Protein AF-A0A836UAQ8-F1 (afdb_monomer_lite)

pLDDT: mean 73.46, std 15.72, range [29.98, 95.19]

Radius of gyration: 29.59 Å; chains: 1; bounding box: 37×41×111 Å

Foldseek 3Di:
DPVPVVVVVVVVVVVVVVVVVVVVVVVVVVVVVVVVVVVVVPPPDLDKDKDKDKAAAFKDKDAFQFFFQVDWPLVQDDPPWFKKKFFAPVPDAQDADPDPRDDDLDPRIQMDGPPDDPSNRRGGDGHQGIMIIHRNDNGIDIRMGIHGGDDDDVVSVDDDPHHDDDHDDDADPPPGDDPCRVCVVPVVVVVCPDDDDDDDHDDPPDDD

Secondary structure (DSSP, 8-state):
--HHHHHHHHHHHHHHHHHHHHHHHHHHHHHHHHHHHHHHGGG-----EEEEEEEPSEEEEEEE-EE-TTS-HHHH--TTEEEEEEE-TTT--S---S-TTS---STTEEEEESS--TTB---S--TTEEEEEEE-SSS-EEEEEEEEE----GGGG---SSS---------SSSPPPHHHHHTT-HHHHTSSS-------S---S--

Sequence (208 aa):
MNASHSKESLKQCSILGELRQKGMQRLASLSGLLTVFLGLAHVAHAQWQTQSITLKPGWNAVYLHVDASHYGVADVTPAPIDEIWLWNRIRSGDRFMSDPASPSPSQDWASWNRIPLASDTLGTLIGNAAYLVRNSSGLDYEWKVKGKPLPPTVASYGWTSRGVNLIGFSTPENNPPTFSEFLSPVQRLASGVFPLRRWRPGPQTEPF

Structure (mmCIF, N/CA/C/O backbone):
data_AF-A0A836UAQ8-F1
#
_entry.id   AF-A0A836UAQ8-F1
#
loop_
_atom_site.group_PDB
_atom_site.id
_atom_site.type_symbol
_atom_site.label_atom_id
_atom_site.label_alt_id
_atom_site.label_comp_id
_atom_site.label_asym_id
_atom_site.label_entity_id
_atom_site.label_seq_id
_atom_site.pdbx_PDB_ins_code
_atom_site.Cartn_x
_atom_site.Cartn_y
_atom_site.Cartn_z
_atom_site.occupancy
_atom_site.B_iso_or_equiv
_atom_site.auth_seq_id
_atom_site.auth_comp_id
_atom_site.auth_asym_id
_atom_site.auth_atom_id
_atom_site.pdbx_PDB_model_num
ATOM 1 N N . MET A 1 1 ? -14.961 -2.086 -93.312 1.00 47.94 1 MET A N 1
ATOM 2 C CA . MET A 1 1 ? -14.039 -1.304 -92.452 1.00 47.94 1 MET A CA 1
ATOM 3 C C . MET A 1 1 ? -14.879 -0.215 -91.782 1.00 47.94 1 MET A C 1
ATOM 5 O O . MET A 1 1 ? -15.563 0.479 -92.502 1.00 47.94 1 MET A O 1
ATOM 9 N N . ASN A 1 2 ? -15.000 -0.009 -90.473 1.00 53.28 2 ASN A N 1
ATOM 10 C CA . ASN A 1 2 ? -14.416 -0.656 -89.306 1.00 53.28 2 ASN A CA 1
ATOM 11 C C . ASN A 1 2 ? -15.322 -0.340 -88.079 1.00 53.28 2 ASN A C 1
ATOM 13 O O . ASN A 1 2 ? -14.911 0.324 -87.136 1.00 53.28 2 ASN A O 1
ATOM 17 N N . ALA A 1 3 ? -16.601 -0.747 -88.106 1.00 53.03 3 ALA A N 1
ATOM 18 C CA . ALA A 1 3 ? -17.579 -0.437 -87.042 1.00 53.03 3 ALA A CA 1
ATOM 19 C C . ALA A 1 3 ? -17.300 -1.159 -85.703 1.00 53.03 3 ALA A C 1
ATOM 21 O O . ALA A 1 3 ? -17.887 -0.823 -84.674 1.00 53.03 3 ALA A O 1
ATOM 22 N N . SER A 1 4 ? -16.387 -2.136 -85.712 1.00 55.59 4 SER A N 1
ATOM 23 C CA . SER A 1 4 ? -15.956 -2.881 -84.525 1.00 55.59 4 SER A CA 1
ATOM 24 C C . SER A 1 4 ? -15.097 -2.032 -83.580 1.00 55.59 4 SER A C 1
ATOM 26 O O . SER A 1 4 ? -15.259 -2.111 -82.367 1.00 55.59 4 SER A O 1
ATOM 28 N N . HIS A 1 5 ? -14.249 -1.148 -84.118 1.00 56.22 5 HIS A N 1
ATOM 29 C CA . HIS A 1 5 ? -13.289 -0.372 -83.319 1.00 56.22 5 HIS A CA 1
ATOM 30 C C . HIS A 1 5 ? -13.940 0.701 -82.427 1.00 56.22 5 HIS A C 1
ATOM 32 O O . HIS A 1 5 ? -13.443 0.997 -81.344 1.00 56.22 5 HIS A O 1
ATOM 38 N N . SER A 1 6 ? -15.075 1.272 -82.845 1.00 56.88 6 SER A N 1
ATOM 39 C CA . SER A 1 6 ? -15.757 2.335 -82.087 1.00 56.88 6 SER A CA 1
ATOM 40 C C . SER A 1 6 ? -16.478 1.805 -80.838 1.00 56.88 6 SER A C 1
ATOM 42 O O . SER A 1 6 ? -16.508 2.471 -79.802 1.00 56.88 6 SER A O 1
ATOM 44 N N . LYS A 1 7 ? -17.013 0.578 -80.896 1.00 54.03 7 LYS A N 1
ATOM 45 C CA . LYS A 1 7 ? -17.755 -0.017 -79.774 1.00 54.03 7 LYS A CA 1
ATOM 46 C C . LYS A 1 7 ? -16.842 -0.451 -78.625 1.00 54.03 7 LYS A C 1
ATOM 48 O O . LYS A 1 7 ? -17.270 -0.392 -77.475 1.00 54.03 7 LYS A O 1
ATOM 53 N N . GLU A 1 8 ? -15.602 -0.850 -78.905 1.00 58.59 8 GLU A N 1
ATOM 54 C CA . GLU A 1 8 ? -14.630 -1.198 -77.857 1.00 58.59 8 GLU A CA 1
ATOM 55 C C . GLU A 1 8 ? -14.110 0.032 -77.106 1.00 58.59 8 GLU A C 1
ATOM 57 O O . GLU A 1 8 ? -14.034 0.009 -75.878 1.00 58.59 8 GLU A O 1
ATOM 62 N N . SER A 1 9 ? -13.872 1.139 -77.817 1.00 58.72 9 SER A N 1
ATOM 63 C CA . SER A 1 9 ? -13.447 2.410 -77.215 1.00 58.72 9 SER A CA 1
ATOM 64 C C . SER A 1 9 ? -14.478 2.962 -76.217 1.00 58.72 9 SER A C 1
ATOM 66 O O . SER A 1 9 ? -14.121 3.377 -75.113 1.00 58.72 9 SER A O 1
ATOM 68 N N . LEU A 1 10 ? -15.772 2.890 -76.548 1.00 54.25 10 LEU A N 1
ATOM 69 C CA . LEU A 1 10 ? -16.846 3.340 -75.653 1.00 54.25 10 LEU A CA 1
ATOM 70 C C . LEU A 1 10 ? -16.992 2.444 -74.412 1.00 54.25 10 LEU A C 1
ATOM 72 O O . LEU A 1 10 ? -17.240 2.947 -73.314 1.00 54.25 10 LEU A O 1
ATOM 76 N N . LYS A 1 11 ? -16.775 1.129 -74.552 1.00 58.06 11 LYS A N 1
ATOM 77 C CA . LYS A 1 11 ? -16.761 0.195 -73.413 1.00 58.06 11 LYS A CA 1
ATOM 78 C C . LYS A 1 11 ? -15.569 0.450 -72.488 1.00 58.06 11 LYS A C 1
ATOM 80 O O . LYS A 1 11 ? -15.752 0.490 -71.273 1.00 58.06 11 LYS A O 1
ATOM 85 N N . GLN A 1 12 ? -14.378 0.695 -73.039 1.00 58.34 12 GLN A N 1
ATOM 86 C CA . GLN A 1 12 ? -13.189 1.042 -72.250 1.00 58.34 12 GLN A CA 1
ATOM 87 C C . GLN A 1 12 ? -13.370 2.357 -71.477 1.00 58.34 12 GLN A C 1
ATOM 89 O O . GLN A 1 12 ? -12.999 2.431 -70.306 1.00 58.34 12 GLN A O 1
ATOM 94 N N . CYS A 1 13 ? -14.002 3.367 -72.083 1.00 55.09 13 CYS A N 1
ATOM 95 C CA . CYS A 1 13 ? -14.239 4.653 -71.425 1.00 55.09 13 CYS A CA 1
ATOM 96 C C . CYS A 1 13 ? -15.260 4.560 -70.270 1.00 55.09 13 CYS A C 1
ATOM 98 O O . CYS A 1 13 ? -15.105 5.236 -69.253 1.00 55.09 13 CYS A O 1
ATOM 100 N N . SER A 1 14 ? -16.266 3.685 -70.382 1.00 59.47 14 SER A N 1
ATOM 101 C CA . SER A 1 14 ? -17.244 3.419 -69.313 1.00 59.47 14 SER A CA 1
ATOM 102 C C . SER A 1 14 ? -16.636 2.645 -68.132 1.00 59.47 14 SER A C 1
ATOM 104 O O . SER A 1 14 ? -16.858 3.011 -66.977 1.00 59.47 14 SER A O 1
ATOM 106 N N . ILE A 1 15 ? -15.797 1.639 -68.405 1.00 58.62 15 ILE A N 1
ATOM 107 C CA . ILE A 1 15 ? -15.136 0.824 -67.370 1.00 58.62 15 ILE A CA 1
ATOM 108 C C . ILE A 1 15 ? -14.136 1.660 -66.549 1.00 58.62 15 ILE A C 1
ATOM 110 O O . ILE A 1 15 ? -14.061 1.511 -65.327 1.00 58.62 15 ILE A O 1
ATOM 114 N N . LEU A 1 16 ? -13.416 2.590 -67.187 1.00 57.44 16 LEU A N 1
ATOM 115 C CA . LEU A 1 16 ? -12.519 3.531 -66.500 1.00 57.44 16 LEU A CA 1
ATOM 116 C C . LEU A 1 16 ? -13.274 4.483 -65.550 1.00 57.44 16 LEU A C 1
ATOM 118 O O . LEU A 1 16 ? -12.769 4.799 -64.470 1.00 57.44 16 LEU A O 1
ATOM 122 N N . GLY A 1 17 ? -14.494 4.897 -65.909 1.00 55.78 17 GLY A N 1
ATOM 123 C CA . GLY A 1 17 ? -15.359 5.714 -65.050 1.00 55.78 17 GLY A CA 1
ATOM 124 C C . GLY A 1 17 ? -15.834 4.971 -63.797 1.00 55.78 17 GLY A C 1
ATOM 125 O O . GLY A 1 17 ? -15.736 5.500 -62.688 1.00 55.78 17 GLY A O 1
ATOM 126 N N . GLU A 1 18 ? -16.267 3.715 -63.948 1.00 58.41 18 GLU A N 1
ATOM 127 C CA . GLU A 1 18 ? -16.725 2.897 -62.817 1.00 58.41 18 GLU A CA 1
ATOM 128 C C . GLU A 1 18 ? -15.604 2.531 -61.836 1.00 58.41 18 GLU A C 1
ATOM 130 O O . GLU A 1 18 ? -15.822 2.518 -60.620 1.00 58.41 18 GLU A O 1
ATOM 135 N N . LEU A 1 19 ? -14.397 2.245 -62.337 1.00 54.47 19 LEU A N 1
ATOM 136 C CA . LEU A 1 19 ? -13.237 1.938 -61.493 1.00 54.47 19 LEU A CA 1
ATOM 137 C C . LEU A 1 19 ? -12.814 3.153 -60.657 1.00 54.47 19 LEU A C 1
ATOM 139 O O . LEU A 1 19 ? -12.514 3.012 -59.469 1.00 54.47 19 LEU A O 1
ATOM 143 N N . ARG A 1 20 ? -12.872 4.359 -61.240 1.00 56.84 20 ARG A N 1
ATOM 144 C CA . ARG A 1 20 ? -12.589 5.616 -60.533 1.00 56.84 20 ARG A CA 1
ATOM 145 C C . ARG A 1 20 ? -13.621 5.898 -59.435 1.00 56.84 20 ARG A C 1
ATOM 147 O O . ARG A 1 20 ? -13.241 6.279 -58.329 1.00 56.84 20 ARG A O 1
ATOM 154 N N . GLN A 1 21 ? -14.905 5.655 -59.703 1.00 54.75 21 GLN A N 1
ATOM 155 C CA . GLN A 1 21 ? -15.992 5.870 -58.741 1.00 54.75 21 GLN A CA 1
ATOM 156 C C . GLN A 1 21 ? -15.951 4.869 -57.571 1.00 54.75 21 GLN A C 1
ATOM 158 O O . GLN A 1 21 ? -16.063 5.275 -56.412 1.00 54.75 21 GLN A O 1
ATOM 163 N N . LYS A 1 22 ? -15.705 3.578 -57.846 1.00 54.22 22 LYS A N 1
ATOM 164 C CA . LYS A 1 22 ? -15.555 2.537 -56.809 1.00 54.22 22 LYS A CA 1
ATOM 165 C C . LYS A 1 22 ? -14.294 2.746 -55.958 1.00 54.22 22 LYS A C 1
ATOM 167 O O . LYS A 1 22 ? -14.336 2.515 -54.751 1.00 54.22 22 LYS A O 1
ATOM 172 N N . GLY A 1 23 ? -13.196 3.230 -56.550 1.00 59.44 23 GLY A N 1
ATOM 173 C CA . GLY A 1 23 ? -11.968 3.584 -55.827 1.00 59.44 23 GLY A CA 1
ATOM 174 C C . GLY A 1 23 ? -12.161 4.754 -54.855 1.00 59.44 23 GLY A C 1
ATOM 175 O O . GLY A 1 23 ? -11.786 4.654 -53.688 1.00 59.44 23 GLY A O 1
ATOM 176 N N . MET A 1 24 ? -12.827 5.826 -55.297 1.00 56.81 24 MET A N 1
ATOM 177 C CA . MET A 1 24 ? -13.129 6.993 -54.455 1.00 56.81 24 MET A CA 1
ATOM 178 C C . MET A 1 24 ? -14.099 6.668 -53.309 1.00 56.81 24 MET A C 1
ATOM 180 O O . MET A 1 24 ? -13.898 7.148 -52.197 1.00 56.81 24 MET A O 1
ATOM 184 N N . GLN A 1 25 ? -15.104 5.811 -53.535 1.00 55.34 25 GLN A N 1
ATOM 185 C CA . GLN A 1 25 ? -16.023 5.370 -52.475 1.00 55.34 25 GLN A CA 1
ATOM 186 C C . GLN A 1 25 ? -15.332 4.504 -51.411 1.00 55.34 25 GLN A C 1
ATOM 188 O O . GLN A 1 25 ? -15.603 4.662 -50.220 1.00 55.34 25 GLN A O 1
ATOM 193 N N . ARG A 1 26 ? -14.402 3.625 -51.815 1.00 55.81 26 ARG A N 1
ATOM 194 C CA . ARG A 1 26 ? -13.616 2.809 -50.874 1.00 55.81 26 ARG A CA 1
ATOM 195 C C . ARG A 1 26 ? -12.634 3.650 -50.060 1.00 55.81 26 ARG A C 1
ATOM 197 O O . ARG A 1 26 ? -12.539 3.446 -48.854 1.00 55.81 26 ARG A O 1
ATOM 204 N N . LEU A 1 27 ? -11.968 4.623 -50.685 1.00 55.81 27 LEU A N 1
ATOM 205 C CA . LEU A 1 27 ? -11.058 5.546 -49.996 1.00 55.81 27 LEU A CA 1
ATOM 206 C C . LEU A 1 27 ? -11.801 6.473 -49.019 1.00 55.81 27 LEU A C 1
ATOM 208 O O . LEU A 1 27 ? -11.336 6.670 -47.900 1.00 55.81 27 LEU A O 1
ATOM 212 N N . ALA A 1 28 ? -12.986 6.971 -49.391 1.00 57.41 28 ALA A N 1
ATOM 213 C CA . ALA A 1 28 ? -13.819 7.786 -48.505 1.00 57.41 28 ALA A CA 1
ATOM 214 C C . ALA A 1 28 ? -14.363 6.988 -47.302 1.00 57.41 28 ALA A C 1
ATOM 216 O O . ALA A 1 28 ? -14.339 7.489 -46.179 1.00 57.41 28 ALA A O 1
ATOM 217 N N . SER A 1 29 ? -14.788 5.730 -47.504 1.00 59.56 29 SER A N 1
ATOM 218 C CA . SER A 1 29 ? -15.215 4.843 -46.405 1.00 59.56 29 SER A CA 1
ATOM 219 C C . SER A 1 29 ? -14.071 4.476 -45.458 1.00 59.56 29 SER A C 1
ATOM 221 O O . SER A 1 29 ? -14.260 4.493 -44.245 1.00 59.56 29 SER A O 1
ATOM 223 N N . LEU A 1 30 ? -12.877 4.184 -45.986 1.00 57.62 30 LEU A N 1
ATOM 224 C CA . LEU A 1 30 ? -11.694 3.885 -45.169 1.00 57.62 30 LEU A CA 1
ATOM 225 C C . LEU A 1 30 ? -11.242 5.100 -44.351 1.00 57.62 30 LEU A C 1
ATOM 227 O O . LEU A 1 30 ? -10.895 4.951 -43.182 1.00 57.62 30 LEU A O 1
ATOM 231 N N . SER A 1 31 ? -11.301 6.303 -44.931 1.00 60.50 31 SER A N 1
ATOM 232 C CA . SER A 1 31 ? -10.956 7.529 -44.210 1.00 60.50 31 SER A CA 1
ATOM 233 C C . SER A 1 31 ? -11.977 7.862 -43.120 1.00 60.50 31 SER A C 1
ATOM 235 O O . SER A 1 31 ? -11.576 8.244 -42.026 1.00 60.50 31 SER A O 1
ATOM 237 N N . GLY A 1 32 ? -13.277 7.670 -43.377 1.00 63.72 32 GLY A N 1
ATOM 238 C CA . GLY A 1 32 ? -14.323 7.866 -42.367 1.00 63.72 32 GLY A CA 1
ATOM 239 C C . GLY A 1 32 ? -14.205 6.890 -41.194 1.00 63.72 32 GLY A C 1
ATOM 240 O O . GLY A 1 32 ? -14.326 7.298 -40.040 1.00 63.72 32 GLY A O 1
ATOM 241 N N . LEU A 1 33 ? -13.890 5.619 -41.470 1.00 64.19 33 LEU A N 1
ATOM 242 C CA . LEU A 1 33 ? -13.679 4.611 -40.427 1.00 64.19 33 LEU A CA 1
ATOM 243 C C . LEU A 1 33 ? -12.454 4.939 -39.555 1.00 64.19 33 LEU A C 1
ATOM 245 O O . LEU A 1 33 ? -12.509 4.791 -38.335 1.00 64.19 33 LEU A O 1
ATOM 249 N N . LEU A 1 34 ? -11.371 5.429 -40.170 1.00 65.81 34 LEU A N 1
ATOM 250 C CA . LEU A 1 34 ? -10.149 5.833 -39.475 1.00 65.81 34 LEU A CA 1
ATOM 251 C C . LEU A 1 34 ? -10.386 7.055 -38.571 1.00 65.81 34 LEU A C 1
ATOM 253 O O . LEU A 1 34 ? -9.945 7.058 -37.425 1.00 65.81 34 LEU A O 1
ATOM 257 N N . THR A 1 35 ? -11.134 8.064 -39.029 1.00 63.78 35 THR A N 1
ATOM 258 C CA . THR A 1 35 ? -11.457 9.248 -38.212 1.00 63.78 35 THR A CA 1
ATOM 259 C C . THR A 1 35 ? -12.346 8.902 -37.012 1.00 63.78 35 THR A C 1
ATOM 261 O O . THR A 1 35 ? -12.122 9.423 -35.921 1.00 63.78 35 THR A O 1
ATOM 264 N N . VAL A 1 36 ? -13.299 7.975 -37.170 1.00 67.88 36 VAL A N 1
ATOM 265 C CA . VAL A 1 36 ? -14.112 7.464 -36.051 1.00 67.88 36 VAL A CA 1
ATOM 266 C C . VAL A 1 36 ? -13.240 6.705 -35.043 1.00 67.88 36 VAL A C 1
ATOM 268 O O . VAL A 1 36 ? -13.357 6.938 -33.840 1.00 67.88 36 VAL A O 1
ATOM 271 N N . PHE A 1 37 ? -12.305 5.869 -35.510 1.00 62.25 37 PHE A N 1
ATOM 272 C CA . PHE A 1 37 ? -11.376 5.144 -34.633 1.00 62.25 37 PHE A CA 1
ATOM 273 C C . PHE A 1 37 ? -10.427 6.075 -33.857 1.00 62.25 37 PHE A C 1
ATOM 275 O O . PHE A 1 37 ? -10.196 5.855 -32.668 1.00 62.25 37 PHE A O 1
ATOM 282 N N . LEU A 1 38 ? -9.914 7.146 -34.480 1.00 62.75 38 LEU A N 1
ATOM 283 C CA . LEU A 1 38 ? -9.073 8.134 -33.786 1.00 62.75 38 LEU A CA 1
ATOM 284 C C . LEU A 1 38 ? -9.861 9.026 -32.806 1.00 62.75 38 LEU A C 1
ATOM 286 O O . LEU A 1 38 ? -9.296 9.468 -31.803 1.00 62.75 38 LEU A O 1
ATOM 290 N N . GLY A 1 39 ? -11.151 9.269 -33.063 1.00 60.22 39 GLY A N 1
ATOM 291 C CA . GLY A 1 39 ? -12.035 10.010 -32.154 1.00 60.22 39 GLY A CA 1
ATOM 292 C C . GLY A 1 39 ? -12.376 9.235 -30.877 1.00 60.22 39 GLY A C 1
ATOM 293 O O . GLY A 1 39 ? -12.397 9.812 -29.792 1.00 60.22 39 GLY A O 1
ATOM 294 N N . LEU A 1 40 ? -12.559 7.914 -30.978 1.00 58.81 40 LEU A N 1
ATOM 295 C CA . LEU A 1 40 ? -12.790 7.027 -29.827 1.00 58.81 40 LEU A CA 1
ATOM 296 C C . LEU A 1 40 ? -11.539 6.833 -28.952 1.00 58.81 40 LEU A C 1
ATOM 298 O O . LEU A 1 40 ? -11.661 6.574 -27.757 1.00 58.81 40 LEU A O 1
ATOM 302 N N . ALA A 1 41 ? -10.338 7.003 -29.512 1.00 57.38 41 ALA A N 1
ATOM 303 C CA . ALA A 1 41 ? -9.085 6.891 -28.765 1.00 57.38 41 ALA A CA 1
ATOM 304 C C . ALA A 1 41 ? -8.814 8.082 -27.818 1.00 57.38 41 ALA A C 1
ATOM 306 O O . ALA A 1 41 ? -7.991 7.965 -26.913 1.00 57.38 41 ALA A O 1
ATOM 307 N N . HIS A 1 42 ? -9.503 9.219 -27.990 1.00 54.28 42 HIS A N 1
ATOM 308 C CA . HIS A 1 42 ? -9.239 10.453 -27.234 1.00 54.28 42 HIS A CA 1
ATOM 309 C C . HIS A 1 42 ? -9.917 10.541 -25.855 1.00 54.28 42 HIS A C 1
ATOM 311 O O . HIS A 1 42 ? -9.643 11.485 -25.121 1.00 54.28 42 HIS A O 1
ATOM 317 N N . VAL A 1 43 ? -10.766 9.581 -25.467 1.00 52.34 43 VAL A N 1
ATOM 318 C CA . VAL A 1 43 ? -11.552 9.669 -24.213 1.00 52.34 43 VAL A CA 1
ATOM 319 C C . VAL A 1 43 ? -11.059 8.713 -23.120 1.00 52.34 43 VAL A C 1
ATOM 321 O O . VAL A 1 43 ? -11.712 8.538 -22.095 1.00 52.34 43 VAL A O 1
ATOM 324 N N . ALA A 1 44 ? -9.867 8.134 -23.264 1.00 54.81 44 ALA A N 1
ATOM 325 C CA . ALA A 1 44 ? -9.202 7.452 -22.155 1.00 54.81 44 ALA A CA 1
ATOM 326 C C . ALA A 1 44 ? -8.529 8.480 -21.225 1.00 54.81 44 ALA A C 1
ATOM 328 O O . ALA A 1 44 ? -7.313 8.486 -21.040 1.00 54.81 44 ALA A O 1
ATOM 329 N N . HIS A 1 45 ? -9.315 9.389 -20.644 1.00 56.00 45 HIS A N 1
ATOM 330 C CA . HIS A 1 45 ? -8.834 10.158 -19.504 1.00 56.00 45 HIS A CA 1
ATOM 331 C C . HIS A 1 45 ? -8.589 9.171 -18.364 1.00 56.00 45 HIS A C 1
ATOM 333 O O . HIS A 1 45 ? -9.491 8.423 -17.993 1.00 56.00 45 HIS A O 1
ATOM 339 N N . ALA A 1 46 ? -7.374 9.159 -17.813 1.00 60.97 46 ALA A N 1
ATOM 340 C CA . ALA A 1 46 ? -7.077 8.454 -16.573 1.00 60.97 46 ALA A CA 1
ATOM 341 C C . ALA A 1 46 ? -8.007 9.000 -15.477 1.00 60.97 46 ALA A C 1
ATOM 343 O O . ALA A 1 46 ? -7.752 10.056 -14.895 1.00 60.97 46 ALA A O 1
ATOM 344 N N . GLN A 1 47 ? -9.139 8.329 -15.274 1.00 77.81 47 GLN A N 1
ATOM 345 C CA . GLN A 1 47 ? -10.178 8.776 -14.366 1.00 77.81 47 GLN A CA 1
ATOM 346 C C . GLN A 1 47 ? -9.730 8.508 -12.936 1.00 77.81 47 GLN A C 1
ATOM 348 O O . GLN A 1 47 ? -9.232 7.434 -12.619 1.00 77.81 47 GLN A O 1
ATOM 353 N N . TRP A 1 48 ? -9.915 9.490 -12.060 1.00 87.12 48 TRP A N 1
ATOM 354 C CA . TRP A 1 48 ? -9.706 9.288 -10.634 1.00 87.12 48 TRP A CA 1
ATOM 355 C C . TRP A 1 48 ? -10.665 8.221 -10.112 1.00 87.12 48 TRP A C 1
ATOM 357 O O . TRP A 1 48 ? -11.880 8.356 -10.259 1.00 87.12 48 TRP A O 1
ATOM 367 N N . GLN A 1 49 ? -10.118 7.198 -9.464 1.00 90.12 49 GLN A N 1
ATOM 368 C CA . GLN A 1 49 ? -10.881 6.139 -8.823 1.00 90.12 49 GLN A CA 1
ATOM 369 C C . GLN A 1 49 ? -10.542 6.092 -7.335 1.00 90.12 49 GLN A C 1
ATOM 371 O O . GLN A 1 49 ? -9.404 6.334 -6.929 1.00 90.12 49 GLN A O 1
ATOM 376 N N . THR A 1 50 ? -11.545 5.783 -6.518 1.00 92.38 50 THR A N 1
ATOM 377 C CA . THR A 1 50 ? -11.364 5.524 -5.092 1.00 92.38 50 THR A CA 1
ATOM 378 C C . THR A 1 50 ? -11.484 4.029 -4.843 1.00 92.38 50 THR A C 1
ATOM 380 O O . THR A 1 50 ? -12.477 3.418 -5.228 1.00 92.38 50 THR A O 1
ATOM 383 N N . GLN A 1 51 ? -10.471 3.451 -4.203 1.00 92.06 51 GLN A N 1
ATOM 384 C CA . GLN A 1 51 ? -10.471 2.074 -3.730 1.00 92.06 51 GLN A CA 1
ATOM 385 C C . GLN A 1 51 ? -10.824 2.063 -2.238 1.00 92.06 51 GLN A C 1
ATOM 387 O 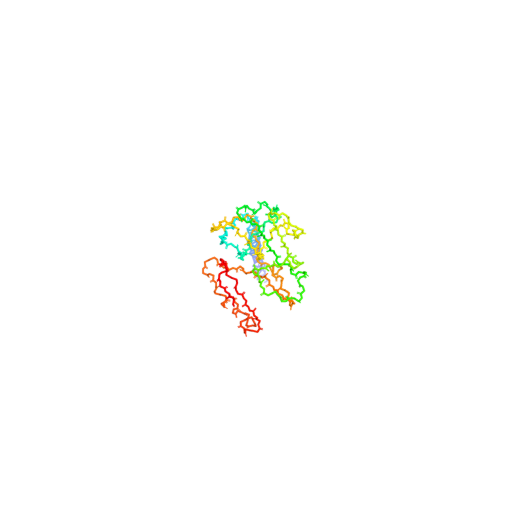O . GLN A 1 51 ? -10.132 2.698 -1.441 1.00 92.06 51 GLN A O 1
ATOM 392 N N . SER A 1 52 ? -11.890 1.349 -1.872 1.00 93.69 52 SER A N 1
ATOM 393 C CA . SER A 1 52 ? -12.264 1.079 -0.478 1.00 93.69 52 SER A CA 1
ATOM 394 C C . SER A 1 52 ? -11.646 -0.238 -0.018 1.00 93.69 52 SER A C 1
ATOM 396 O O . SER A 1 52 ? -11.753 -1.252 -0.705 1.00 93.69 52 SER A O 1
ATOM 398 N N . ILE A 1 53 ? -10.992 -0.225 1.142 1.00 92.88 53 ILE A N 1
ATOM 399 C CA . ILE A 1 53 ? -10.254 -1.365 1.689 1.00 92.88 53 ILE A CA 1
ATOM 400 C C . ILE A 1 53 ? -10.623 -1.511 3.162 1.00 92.88 53 ILE A C 1
ATOM 402 O O . ILE A 1 53 ? -10.352 -0.623 3.966 1.00 92.88 53 ILE A O 1
ATOM 406 N N . THR A 1 54 ? -11.234 -2.634 3.535 1.00 93.94 54 THR A N 1
ATOM 407 C CA . THR A 1 54 ? -11.551 -2.926 4.938 1.00 93.94 54 THR A CA 1
ATOM 408 C C . THR A 1 54 ? -10.329 -3.510 5.640 1.00 93.94 54 THR A C 1
ATOM 410 O O . THR A 1 54 ? -9.898 -4.621 5.334 1.00 93.94 54 THR A O 1
ATOM 413 N N . LEU A 1 55 ? -9.779 -2.765 6.594 1.00 93.12 55 LEU A N 1
ATOM 414 C CA . LEU A 1 55 ? -8.647 -3.164 7.421 1.00 93.12 55 LEU A CA 1
ATOM 415 C C . LEU A 1 55 ? -9.144 -3.789 8.723 1.00 93.12 55 LEU A C 1
ATOM 417 O O . LEU A 1 55 ? -9.862 -3.145 9.484 1.00 93.12 55 LEU A O 1
ATOM 421 N N . LYS A 1 56 ? -8.717 -5.017 9.009 1.00 93.31 56 LYS A N 1
ATOM 422 C CA . LYS A 1 56 ? -8.917 -5.669 10.310 1.00 93.31 56 LYS A CA 1
ATOM 423 C C . LYS A 1 56 ? -7.955 -5.092 11.357 1.00 93.31 56 LYS A C 1
ATOM 425 O O . LYS A 1 56 ? -6.930 -4.534 10.962 1.00 93.31 56 LYS A O 1
ATOM 430 N N . PRO A 1 57 ? -8.224 -5.236 12.664 1.00 92.44 57 PRO A N 1
ATOM 431 C CA . PRO A 1 57 ? -7.249 -4.908 13.702 1.00 92.44 57 PRO A CA 1
ATOM 432 C C . PRO A 1 57 ? -5.910 -5.623 13.464 1.00 92.44 57 PRO A C 1
ATOM 434 O O . PRO A 1 57 ? -5.885 -6.820 13.169 1.00 92.44 57 PRO A O 1
ATOM 437 N N . GLY A 1 58 ? -4.798 -4.897 13.595 1.00 90.56 58 GLY A N 1
ATOM 438 C CA . GLY A 1 58 ? -3.447 -5.413 13.365 1.00 90.56 58 GLY A CA 1
ATOM 439 C C . GLY A 1 58 ? -2.962 -5.276 11.917 1.00 90.56 58 GLY A C 1
ATOM 440 O O . GLY A 1 58 ? -3.252 -4.290 11.233 1.00 90.56 58 GLY A O 1
ATOM 441 N N . TRP A 1 59 ? -2.158 -6.242 11.463 1.00 90.50 59 TRP A N 1
ATOM 442 C CA . TRP A 1 59 ? -1.505 -6.222 10.150 1.00 90.50 59 TRP A CA 1
ATOM 443 C C . TRP A 1 59 ? -2.401 -6.764 9.033 1.00 90.50 59 TRP A C 1
ATOM 445 O O . TRP A 1 59 ? -2.939 -7.871 9.105 1.00 90.50 59 TRP A O 1
ATOM 455 N N . ASN A 1 60 ? -2.500 -5.998 7.950 1.00 90.75 60 ASN A N 1
ATOM 456 C CA . ASN A 1 60 ? -3.275 -6.335 6.764 1.00 90.75 60 ASN A CA 1
ATOM 457 C C . ASN A 1 60 ? -2.371 -6.312 5.534 1.00 90.75 60 ASN A C 1
ATOM 459 O O . ASN A 1 60 ? -1.676 -5.325 5.299 1.00 90.75 60 ASN A O 1
ATOM 463 N N . ALA A 1 61 ? -2.423 -7.366 4.718 1.00 89.69 61 ALA A N 1
ATOM 464 C CA . ALA A 1 61 ? -1.850 -7.330 3.380 1.00 89.69 61 ALA A CA 1
ATOM 465 C C . ALA A 1 61 ? -2.857 -6.677 2.433 1.00 89.69 61 ALA A C 1
ATOM 467 O O . ALA A 1 61 ? -3.972 -7.173 2.256 1.00 89.69 61 ALA A O 1
ATOM 468 N N . VAL A 1 62 ? -2.457 -5.563 1.836 1.00 90.44 62 VAL A N 1
ATOM 469 C CA . VAL A 1 62 ? -3.307 -4.736 0.987 1.00 90.44 62 VAL A CA 1
ATOM 470 C C . VAL A 1 62 ? -2.693 -4.647 -0.398 1.00 90.44 62 VAL A C 1
ATOM 472 O O . VAL A 1 62 ? -1.516 -4.330 -0.538 1.00 90.44 62 VAL A O 1
ATOM 475 N N . TYR A 1 63 ? -3.495 -4.897 -1.431 1.00 89.69 63 TYR A N 1
ATOM 476 C CA . TYR A 1 63 ? -3.093 -4.649 -2.811 1.00 89.69 63 TYR A CA 1
ATOM 477 C C . TYR A 1 63 ? -3.762 -3.378 -3.330 1.00 89.69 63 TYR A C 1
ATOM 479 O O . TYR A 1 63 ? -4.994 -3.289 -3.371 1.00 89.69 63 TYR A O 1
ATOM 487 N N . LEU A 1 64 ? -2.950 -2.392 -3.706 1.00 90.50 64 LEU A N 1
ATOM 488 C CA . LEU A 1 64 ? -3.435 -1.108 -4.190 1.00 90.50 64 LEU A CA 1
ATOM 489 C C . LEU A 1 64 ? -3.502 -1.127 -5.720 1.00 90.50 64 LEU A C 1
ATOM 491 O O . LEU A 1 64 ? -2.484 -1.284 -6.382 1.00 90.50 64 LEU A O 1
ATOM 495 N N . HIS A 1 65 ? -4.695 -0.960 -6.284 1.00 88.12 65 HIS A N 1
ATOM 496 C CA . HIS A 1 65 ? -4.923 -0.903 -7.735 1.00 88.12 65 HIS A CA 1
ATOM 497 C C . HIS A 1 65 ? -4.716 0.507 -8.301 1.00 88.12 65 HIS A C 1
ATOM 499 O O . HIS A 1 65 ? -4.453 0.691 -9.490 1.00 88.12 65 HIS A O 1
ATOM 505 N N . VAL A 1 66 ? -4.856 1.516 -7.442 1.00 90.19 66 VAL A N 1
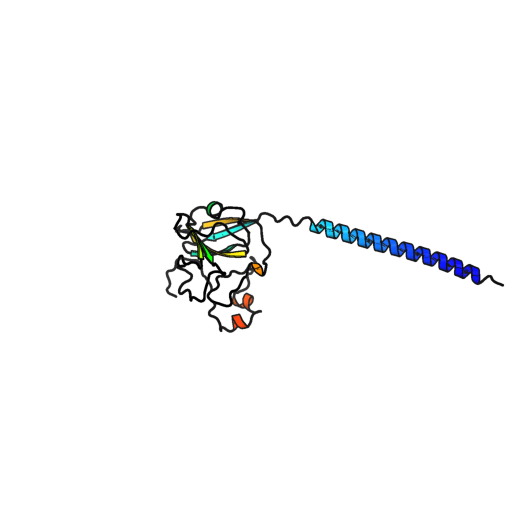ATOM 506 C CA . VAL A 1 66 ? -4.778 2.927 -7.813 1.00 90.19 66 VAL A CA 1
ATOM 507 C C . VAL A 1 66 ? -3.428 3.523 -7.432 1.00 90.19 66 VAL A C 1
ATOM 509 O O . VAL A 1 66 ? -2.877 3.235 -6.379 1.00 90.19 66 VAL A O 1
ATOM 512 N N . ASP A 1 67 ? -2.891 4.386 -8.279 1.00 90.56 67 ASP A N 1
ATOM 513 C CA . ASP A 1 67 ? -1.687 5.150 -7.996 1.00 90.56 67 ASP A CA 1
ATOM 514 C C . ASP A 1 67 ? -2.030 6.438 -7.247 1.00 90.56 67 ASP A C 1
ATOM 516 O O . ASP A 1 67 ? -2.681 7.345 -7.786 1.00 90.56 67 ASP A O 1
ATOM 520 N N . ALA A 1 68 ? -1.595 6.499 -5.992 1.00 92.38 68 ALA A N 1
ATOM 521 C CA . ALA A 1 68 ? -1.780 7.629 -5.095 1.00 92.38 68 ALA A CA 1
ATOM 522 C C . ALA A 1 68 ? -0.496 8.463 -4.918 1.00 92.38 68 ALA A C 1
ATOM 524 O O . ALA A 1 68 ? -0.435 9.309 -4.033 1.00 92.38 68 ALA A O 1
ATOM 525 N N . SER A 1 69 ? 0.501 8.304 -5.799 1.00 90.12 69 SER A N 1
ATOM 526 C CA . SER A 1 69 ? 1.805 8.985 -5.708 1.00 90.12 69 SER A CA 1
ATOM 527 C C . SER A 1 69 ? 1.771 10.507 -5.875 1.00 90.12 69 SER A C 1
ATOM 529 O O . SER A 1 69 ? 2.757 11.191 -5.615 1.00 90.12 69 SER A O 1
ATOM 531 N N . HIS A 1 70 ? 0.626 11.046 -6.286 1.00 89.00 70 HIS A N 1
ATOM 532 C CA . HIS A 1 70 ? 0.358 12.479 -6.361 1.00 89.00 70 HIS A CA 1
ATOM 533 C C . HIS A 1 70 ? 0.141 13.133 -4.983 1.00 89.00 70 HIS A C 1
ATOM 535 O O . HIS A 1 70 ? 0.116 14.360 -4.908 1.00 89.00 70 HIS A O 1
ATOM 541 N N . TYR A 1 71 ? -0.009 12.335 -3.923 1.00 90.81 71 TYR A N 1
ATOM 542 C CA . TYR A 1 71 ? -0.034 12.770 -2.528 1.00 90.81 71 TYR A CA 1
ATOM 543 C C . TYR A 1 71 ? 1.147 12.176 -1.756 1.00 90.81 71 TYR A C 1
ATOM 545 O O . TYR A 1 71 ? 1.648 11.098 -2.097 1.00 90.81 71 TYR A O 1
ATOM 553 N N . GLY A 1 72 ? 1.564 12.852 -0.681 1.00 90.75 72 GLY A N 1
ATOM 554 C CA . GLY A 1 72 ? 2.427 12.224 0.311 1.00 90.75 72 GLY A CA 1
ATOM 555 C C . GLY A 1 72 ? 1.665 11.098 1.006 1.00 90.75 72 GLY A C 1
ATOM 556 O O . GLY A 1 72 ? 0.454 11.192 1.201 1.00 90.75 72 GLY A O 1
ATOM 557 N N . VAL A 1 73 ? 2.355 10.022 1.393 1.00 91.81 73 VAL A N 1
ATOM 558 C CA . VAL A 1 73 ? 1.705 8.883 2.068 1.00 91.81 73 VAL A CA 1
ATOM 559 C C . VAL A 1 73 ? 0.889 9.333 3.287 1.00 91.81 73 VAL A C 1
ATOM 561 O O . VAL A 1 73 ? -0.252 8.911 3.423 1.00 91.81 73 VAL A O 1
ATOM 564 N N . ALA A 1 74 ? 1.401 10.284 4.077 1.00 90.31 74 ALA A N 1
ATOM 565 C CA . ALA A 1 74 ? 0.727 10.823 5.256 1.00 90.31 74 ALA A CA 1
ATOM 566 C C . ALA A 1 74 ? -0.654 11.432 4.942 1.00 90.31 74 ALA A C 1
ATOM 568 O O . ALA A 1 74 ? -1.583 11.286 5.739 1.00 90.31 74 ALA A O 1
ATOM 569 N N . ASP A 1 75 ? -0.804 12.063 3.771 1.00 91.12 75 ASP A N 1
ATOM 570 C CA . ASP A 1 75 ? -2.041 12.727 3.341 1.00 91.12 75 ASP A CA 1
ATOM 571 C C . ASP A 1 75 ? -3.142 11.718 2.981 1.00 91.12 75 ASP A C 1
ATOM 573 O O . ASP A 1 75 ? -4.333 12.013 3.084 1.00 91.12 75 ASP A O 1
ATOM 577 N N . VAL A 1 76 ? -2.749 10.510 2.564 1.00 91.25 76 VAL A N 1
ATOM 578 C CA . VAL A 1 76 ? -3.662 9.425 2.168 1.00 91.25 76 VAL A CA 1
ATOM 579 C C . VAL A 1 76 ? -3.840 8.371 3.261 1.00 91.25 76 VAL A C 1
ATOM 581 O O . VAL A 1 76 ? -4.572 7.399 3.069 1.00 91.25 76 VAL A O 1
ATOM 584 N N . THR A 1 77 ? -3.221 8.567 4.425 1.00 91.75 77 THR A N 1
ATOM 585 C CA . THR A 1 77 ? -3.280 7.658 5.576 1.00 91.75 77 THR A CA 1
ATOM 586 C C . THR A 1 77 ? -3.869 8.355 6.802 1.00 91.75 77 THR A C 1
ATOM 588 O O . THR A 1 77 ? -3.135 8.791 7.697 1.00 91.75 77 THR A O 1
ATOM 591 N N . PRO A 1 78 ? -5.201 8.471 6.897 1.00 89.94 78 PRO A N 1
ATOM 592 C CA . PRO A 1 78 ? -5.856 8.932 8.118 1.00 89.94 78 PRO A CA 1
ATOM 593 C C . PRO A 1 78 ? -5.688 7.929 9.274 1.00 89.94 78 PRO A C 1
ATOM 595 O O . PRO A 1 78 ? -5.368 6.754 9.072 1.00 89.94 78 PRO A O 1
ATOM 598 N N . ALA A 1 79 ? -5.900 8.395 10.509 1.00 88.06 79 ALA A N 1
ATOM 599 C CA . ALA A 1 79 ? -6.038 7.495 11.655 1.00 88.06 79 ALA A CA 1
ATOM 600 C C . ALA A 1 79 ? -7.196 6.511 11.390 1.00 88.06 79 ALA A C 1
ATOM 602 O O . ALA A 1 79 ? -8.194 6.926 10.789 1.00 88.06 79 ALA A O 1
ATOM 603 N N . PRO A 1 80 ? -7.101 5.234 11.810 1.00 93.25 80 PRO A N 1
ATOM 604 C CA . PRO A 1 80 ? -6.170 4.621 12.772 1.00 93.25 80 PRO A CA 1
ATOM 605 C C . PRO A 1 80 ? -4.981 3.859 12.143 1.00 93.25 80 PRO A C 1
ATOM 607 O O . PRO A 1 80 ? -4.484 2.888 12.713 1.00 93.25 80 PRO A O 1
ATOM 610 N N . ILE A 1 81 ? -4.548 4.227 10.935 1.00 94.19 81 ILE A N 1
ATOM 611 C CA . ILE A 1 81 ? -3.398 3.567 10.300 1.00 94.19 81 ILE A CA 1
ATOM 612 C C . ILE A 1 81 ? -2.109 4.133 10.887 1.00 94.19 81 ILE A C 1
ATOM 614 O O . ILE A 1 81 ? -1.873 5.334 10.770 1.00 94.19 81 ILE A O 1
ATOM 618 N N . ASP A 1 82 ? -1.264 3.295 11.476 1.00 91.88 82 ASP A N 1
ATOM 619 C CA . ASP A 1 82 ? -0.013 3.766 12.088 1.00 91.88 82 ASP A CA 1
ATOM 620 C C . ASP A 1 82 ? 1.211 3.503 11.230 1.00 91.88 82 ASP A C 1
ATOM 622 O O . ASP A 1 82 ? 2.166 4.273 11.282 1.00 91.88 82 ASP A O 1
ATOM 626 N N . GLU A 1 83 ? 1.194 2.419 10.461 1.00 91.62 83 GLU A N 1
ATOM 627 C CA . GLU A 1 83 ? 2.363 1.976 9.716 1.00 91.62 83 GLU A CA 1
ATOM 628 C C . GLU A 1 83 ? 1.964 1.414 8.357 1.00 91.62 83 GLU A C 1
ATOM 630 O O . GLU A 1 83 ? 1.003 0.644 8.247 1.00 91.62 83 GLU A O 1
ATOM 635 N N . ILE A 1 84 ? 2.730 1.784 7.331 1.00 92.56 84 ILE A N 1
ATOM 636 C CA . ILE A 1 84 ? 2.626 1.218 5.986 1.00 92.56 84 ILE A CA 1
ATOM 637 C C . ILE A 1 84 ? 4.004 0.813 5.496 1.00 92.56 84 ILE A C 1
ATOM 639 O O . ILE A 1 84 ? 4.936 1.608 5.500 1.00 92.56 84 ILE A O 1
ATOM 643 N N . TRP A 1 85 ? 4.121 -0.433 5.060 1.00 90.94 85 TRP A N 1
ATOM 644 C CA . TRP A 1 85 ? 5.385 -1.024 4.657 1.00 90.94 85 TRP A CA 1
ATOM 645 C C . TRP A 1 85 ? 5.270 -1.576 3.239 1.00 90.94 85 TRP A C 1
ATOM 647 O O . TRP A 1 85 ? 4.310 -2.266 2.891 1.00 90.94 85 TRP A O 1
ATOM 657 N N . LEU A 1 86 ? 6.270 -1.267 2.420 1.00 88.12 86 LEU A N 1
ATOM 658 C CA . LEU A 1 86 ? 6.419 -1.706 1.040 1.00 88.12 86 LEU A CA 1
ATOM 659 C C . LEU A 1 86 ? 7.709 -2.511 0.899 1.00 88.12 86 LEU A C 1
ATOM 661 O O . LEU A 1 86 ? 8.782 -2.055 1.291 1.00 88.12 86 LEU A O 1
ATOM 665 N N . TRP A 1 87 ? 7.618 -3.692 0.292 1.00 82.75 87 TRP A N 1
ATOM 666 C CA . TRP A 1 87 ? 8.792 -4.525 0.036 1.00 82.75 87 TRP A CA 1
ATOM 667 C C . TRP A 1 87 ? 9.683 -3.917 -1.058 1.00 82.75 87 TRP A C 1
ATOM 669 O O . TRP A 1 87 ? 9.261 -3.746 -2.208 1.00 82.75 87 TRP A O 1
ATOM 679 N N . ASN A 1 88 ? 10.931 -3.604 -0.709 1.00 77.94 88 ASN A N 1
ATOM 680 C CA . ASN A 1 88 ? 11.941 -3.047 -1.600 1.00 77.94 88 ASN A CA 1
ATOM 681 C C . ASN A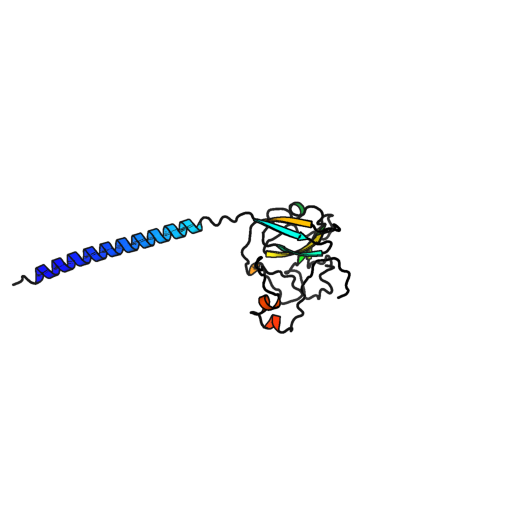 1 88 ? 12.713 -4.154 -2.330 1.00 77.94 88 ASN A C 1
ATOM 683 O O . ASN A 1 88 ? 13.696 -4.708 -1.843 1.00 77.94 88 ASN A O 1
ATOM 687 N N . ARG A 1 89 ? 12.304 -4.398 -3.572 1.00 65.44 89 ARG A N 1
ATOM 688 C CA . ARG A 1 89 ? 12.792 -5.505 -4.411 1.00 65.44 89 ARG A CA 1
ATOM 689 C C . ARG A 1 89 ? 14.237 -5.344 -4.893 1.00 65.44 89 ARG A C 1
ATOM 691 O O . ARG A 1 89 ? 14.848 -6.317 -5.311 1.00 65.44 89 ARG A O 1
ATOM 698 N N . ILE A 1 90 ? 14.775 -4.121 -4.901 1.00 59.69 90 ILE A N 1
ATOM 699 C CA . ILE A 1 90 ? 16.126 -3.842 -5.428 1.00 59.69 90 ILE A CA 1
ATOM 700 C C . ILE A 1 90 ? 17.188 -4.040 -4.339 1.00 59.69 90 ILE A C 1
ATOM 702 O O . ILE A 1 90 ? 18.325 -4.393 -4.646 1.00 59.69 90 ILE A O 1
ATOM 706 N N . ARG A 1 91 ? 16.827 -3.812 -3.070 1.00 57.34 91 ARG A N 1
ATOM 707 C CA . ARG A 1 91 ? 17.748 -3.915 -1.927 1.00 57.34 91 ARG A CA 1
ATOM 708 C C . ARG A 1 91 ? 17.654 -5.245 -1.178 1.00 57.34 91 ARG A C 1
ATOM 710 O O . ARG A 1 91 ? 18.598 -5.571 -0.466 1.00 57.34 91 ARG A O 1
ATOM 717 N N . SER A 1 92 ? 16.595 -6.025 -1.407 1.00 56.09 92 SER A N 1
ATOM 718 C CA . SER A 1 92 ? 16.415 -7.358 -0.832 1.00 56.09 92 SER A CA 1
ATOM 719 C C . SER A 1 92 ? 17.436 -8.361 -1.378 1.00 56.09 92 SER A C 1
ATOM 721 O O . SER A 1 92 ? 17.259 -8.926 -2.458 1.00 56.09 92 SER A O 1
ATOM 723 N N . GLY A 1 93 ? 18.527 -8.573 -0.640 1.00 54.16 93 GLY A N 1
ATOM 724 C CA . GLY A 1 93 ? 19.455 -9.684 -0.876 1.00 54.16 93 GLY A CA 1
ATOM 725 C C . GLY A 1 93 ? 18.851 -11.047 -0.501 1.00 54.16 93 GLY A C 1
ATOM 726 O O . GLY A 1 93 ? 17.746 -11.131 0.034 1.00 54.16 93 GLY A O 1
ATOM 727 N N . ASP A 1 94 ? 19.590 -12.134 -0.745 1.00 53.38 94 ASP A N 1
ATOM 728 C CA . ASP A 1 94 ? 19.202 -13.499 -0.357 1.00 53.38 94 ASP A CA 1
ATOM 729 C C . ASP A 1 94 ? 19.155 -13.649 1.179 1.00 53.38 94 ASP A C 1
ATOM 731 O O . ASP A 1 94 ? 20.144 -13.991 1.829 1.00 53.38 94 ASP A O 1
ATOM 735 N N . ARG A 1 95 ? 18.003 -13.356 1.789 1.00 56.41 95 ARG A N 1
ATOM 736 C CA . ARG A 1 95 ? 17.741 -13.537 3.224 1.00 56.41 95 ARG A CA 1
ATOM 737 C C . ARG A 1 95 ? 16.368 -14.174 3.400 1.00 56.41 95 ARG A C 1
ATOM 739 O O . ARG A 1 95 ? 15.384 -13.708 2.831 1.00 56.41 95 ARG A O 1
ATOM 746 N N . PHE A 1 96 ? 16.290 -15.229 4.204 1.00 55.16 96 PHE A N 1
ATOM 747 C CA . PHE A 1 96 ? 15.010 -15.817 4.582 1.00 55.16 96 PHE A CA 1
ATOM 748 C C . PHE A 1 96 ? 14.349 -14.937 5.646 1.00 55.16 96 PHE A C 1
ATOM 750 O O . PHE A 1 96 ? 14.878 -14.787 6.744 1.00 55.16 96 PHE A O 1
ATOM 757 N N . MET A 1 97 ? 13.198 -14.354 5.312 1.00 58.38 97 MET A N 1
ATOM 758 C CA . MET A 1 97 ? 12.324 -13.717 6.294 1.00 58.38 97 MET A CA 1
ATOM 759 C C . MET A 1 97 ? 11.592 -14.819 7.064 1.00 58.38 97 MET A C 1
ATOM 761 O O . MET A 1 97 ? 10.820 -15.580 6.470 1.00 58.38 97 MET A O 1
ATOM 765 N N . SER A 1 98 ? 11.854 -14.918 8.366 1.00 55.22 98 SER A N 1
ATOM 766 C CA . SER A 1 98 ? 11.237 -15.927 9.234 1.00 55.22 98 SER A CA 1
ATOM 767 C C . SER A 1 98 ? 9.735 -15.695 9.372 1.00 55.22 98 SER A C 1
ATOM 769 O O . SER A 1 98 ? 8.959 -16.640 9.251 1.00 55.22 98 SER A O 1
ATOM 771 N N . ASP A 1 99 ? 9.337 -14.433 9.552 1.00 62.75 99 ASP A N 1
ATOM 772 C CA . ASP A 1 99 ? 7.948 -14.032 9.744 1.00 62.75 99 ASP A CA 1
ATOM 773 C C . ASP A 1 99 ? 7.636 -12.736 8.971 1.00 62.75 99 ASP A C 1
ATOM 775 O O . ASP A 1 99 ? 8.202 -11.685 9.278 1.00 62.75 99 ASP A O 1
ATOM 779 N N . PRO A 1 100 ? 6.754 -12.774 7.956 1.00 61.88 100 PRO A N 1
ATOM 780 C CA . PRO A 1 100 ? 6.295 -11.565 7.281 1.00 61.88 100 PRO A CA 1
ATOM 781 C C . PRO A 1 100 ? 5.375 -10.687 8.151 1.00 61.88 100 PRO A C 1
ATOM 783 O O . PRO A 1 100 ? 5.113 -9.552 7.762 1.00 61.88 100 PRO A O 1
ATOM 786 N N . ALA A 1 101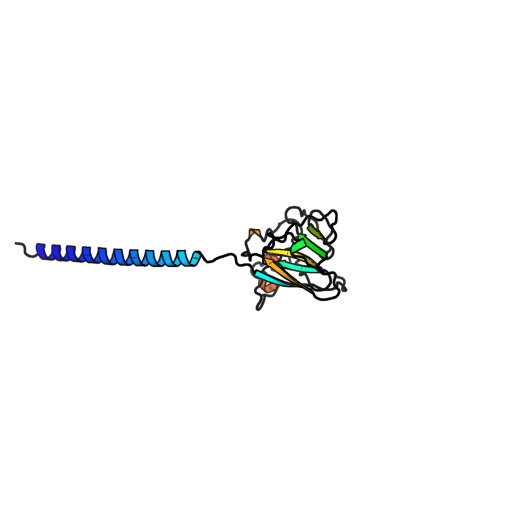 ? 4.869 -11.183 9.289 1.00 62.38 101 ALA A N 1
ATOM 787 C CA . ALA A 1 101 ? 3.972 -10.452 10.189 1.00 62.38 101 ALA A CA 1
ATOM 788 C C . ALA A 1 101 ? 4.682 -9.500 11.152 1.00 62.38 101 ALA A C 1
ATOM 790 O O . ALA A 1 101 ? 4.052 -8.595 11.699 1.00 62.38 101 ALA A O 1
ATOM 791 N N . SER A 1 102 ? 5.987 -9.679 11.333 1.00 64.56 102 SER A N 1
ATOM 792 C CA . SER A 1 102 ? 6.838 -8.787 12.111 1.00 64.56 102 SER A CA 1
ATOM 793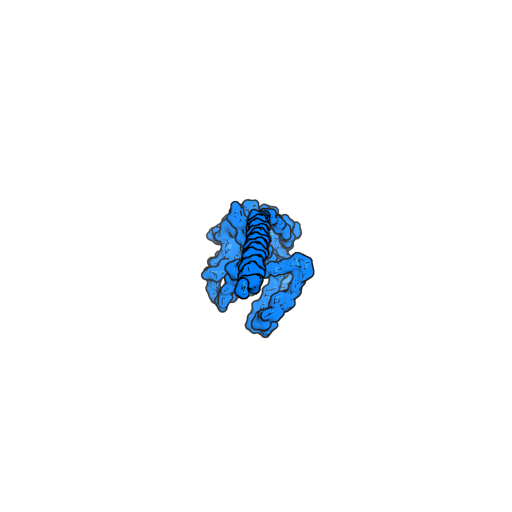 C C . SER A 1 102 ? 8.002 -8.332 11.235 1.00 64.56 102 SER A C 1
ATOM 795 O O . SER A 1 102 ? 9.129 -8.824 11.373 1.00 64.56 102 SER A O 1
ATOM 797 N N . PRO A 1 103 ? 7.739 -7.453 10.252 1.00 62.88 103 PRO A N 1
ATOM 798 C CA . PRO A 1 103 ? 8.793 -6.993 9.374 1.00 62.88 103 PRO A CA 1
ATOM 799 C C . PRO A 1 103 ? 9.807 -6.187 10.204 1.00 62.88 103 PRO A C 1
ATOM 801 O O . PRO A 1 103 ? 9.457 -5.322 11.003 1.00 62.88 103 PRO A O 1
ATOM 804 N N . SER A 1 104 ? 11.092 -6.510 10.062 1.00 65.19 104 SER A N 1
ATOM 805 C CA . SER A 1 104 ? 12.173 -5.740 10.685 1.00 65.19 104 SER A CA 1
ATOM 806 C C . SER A 1 104 ? 12.447 -4.492 9.837 1.00 65.19 104 SER A C 1
ATOM 808 O O . SER A 1 104 ? 12.409 -4.611 8.611 1.00 65.19 104 SER A O 1
ATOM 810 N N . PRO A 1 105 ? 12.760 -3.319 10.426 1.00 57.59 105 PRO A N 1
ATOM 811 C CA . PRO A 1 105 ? 13.031 -2.067 9.701 1.00 57.59 105 PRO A CA 1
ATOM 812 C C . PRO A 1 105 ? 14.363 -2.076 8.908 1.00 57.59 105 PRO A C 1
ATOM 814 O O . PRO A 1 105 ? 15.070 -1.070 8.841 1.00 57.59 105 PRO A O 1
ATOM 817 N N . SER A 1 106 ? 14.744 -3.222 8.334 1.00 62.97 106 SER A N 1
ATOM 818 C CA . SER A 1 106 ? 15.918 -3.400 7.480 1.00 62.97 106 SER A CA 1
ATOM 819 C C . SER A 1 106 ? 15.795 -2.611 6.171 1.00 62.97 106 SER A C 1
ATOM 821 O O . SER A 1 106 ? 14.729 -2.127 5.797 1.00 62.97 106 SER A O 1
ATOM 823 N N . GLN A 1 107 ? 16.897 -2.531 5.417 1.00 63.91 107 GLN A N 1
ATOM 824 C CA . GLN A 1 107 ? 16.958 -1.867 4.104 1.00 63.91 107 GLN A CA 1
ATOM 825 C C . GLN A 1 107 ? 16.051 -2.500 3.025 1.00 63.91 107 GLN A C 1
ATOM 827 O O . GLN A 1 107 ? 15.942 -1.951 1.923 1.00 63.91 107 GLN A O 1
ATOM 832 N N . ASP A 1 108 ? 15.421 -3.637 3.332 1.00 76.25 108 ASP A N 1
ATOM 833 C CA . ASP A 1 108 ? 14.554 -4.399 2.430 1.00 76.25 108 ASP A CA 1
ATOM 834 C C . ASP A 1 108 ? 13.108 -3.897 2.449 1.00 76.25 108 ASP A C 1
ATOM 836 O O . ASP A 1 108 ? 12.333 -4.229 1.557 1.00 76.25 108 ASP A O 1
ATOM 840 N N . TRP A 1 109 ? 12.735 -3.081 3.436 1.00 81.75 109 TRP A N 1
ATOM 841 C CA . TRP A 1 109 ? 11.418 -2.461 3.518 1.00 81.75 109 TRP A CA 1
ATOM 842 C C . TRP A 1 109 ? 11.540 -0.951 3.376 1.00 81.75 109 TRP A C 1
ATOM 844 O O . TRP A 1 109 ? 12.340 -0.309 4.052 1.00 81.75 109 TRP A O 1
ATOM 854 N N . ALA A 1 110 ? 10.706 -0.375 2.515 1.00 86.81 110 ALA A N 1
ATOM 855 C CA . ALA A 1 110 ? 10.378 1.035 2.606 1.00 86.81 110 ALA A CA 1
ATOM 856 C C . ALA A 1 110 ? 9.193 1.172 3.565 1.00 86.81 110 ALA A C 1
ATOM 858 O O . ALA A 1 110 ? 8.127 0.617 3.300 1.00 86.81 110 ALA A O 1
ATOM 859 N N . SER A 1 111 ? 9.376 1.872 4.681 1.00 89.19 111 SER A N 1
ATOM 860 C CA . SER A 1 111 ? 8.324 2.051 5.691 1.00 89.19 111 SER A CA 1
ATOM 861 C C . SER A 1 111 ? 7.904 3.505 5.787 1.00 89.19 111 SER A C 1
ATOM 863 O O . SER A 1 111 ? 8.742 4.384 5.612 1.00 89.19 111 SER A O 1
ATOM 865 N N . TRP A 1 112 ? 6.627 3.729 6.071 1.00 91.81 112 TRP A N 1
ATOM 866 C CA . TRP A 1 112 ? 6.073 4.981 6.554 1.00 91.81 112 TRP A CA 1
ATOM 867 C C . TRP A 1 112 ? 5.473 4.747 7.933 1.00 91.81 112 TRP A C 1
ATOM 869 O O . TRP A 1 112 ? 4.769 3.753 8.139 1.00 91.81 112 TRP A O 1
ATOM 879 N N . ASN A 1 113 ? 5.731 5.669 8.859 1.00 91.19 113 ASN A N 1
ATOM 880 C CA . ASN A 1 113 ? 5.231 5.594 10.226 1.00 91.19 113 ASN A CA 1
ATOM 881 C C . ASN A 1 113 ? 4.543 6.911 10.585 1.00 91.19 113 ASN A C 1
ATOM 883 O O . ASN A 1 113 ? 5.106 7.987 10.394 1.00 91.19 113 ASN A O 1
ATOM 887 N N . ARG A 1 114 ? 3.344 6.835 11.171 1.00 89.44 114 ARG A N 1
ATOM 888 C CA . ARG A 1 114 ? 2.601 8.017 11.636 1.00 89.44 114 ARG A CA 1
ATOM 889 C C . ARG A 1 114 ? 3.410 8.842 12.632 1.00 89.44 114 ARG A C 1
ATOM 891 O O . ARG A 1 114 ? 3.367 10.068 12.595 1.00 89.44 114 ARG A O 1
ATOM 898 N N . ILE A 1 115 ? 4.110 8.157 13.533 1.00 86.12 115 ILE A N 1
ATOM 899 C CA . ILE A 1 115 ? 5.110 8.754 14.412 1.00 86.12 115 ILE A CA 1
ATOM 900 C C . ILE A 1 115 ? 6.458 8.521 13.725 1.00 86.12 115 ILE A C 1
ATOM 902 O O . ILE A 1 115 ? 6.869 7.362 13.634 1.00 86.12 115 ILE A O 1
ATOM 906 N N . PRO A 1 116 ? 7.128 9.571 13.215 1.00 75.75 116 PRO A N 1
ATOM 907 C CA . PRO A 1 116 ? 8.343 9.408 12.429 1.00 75.75 116 PRO A CA 1
ATOM 908 C C . PRO A 1 116 ? 9.418 8.639 13.202 1.00 75.75 116 PRO A C 1
ATOM 910 O O . PRO A 1 116 ? 9.776 8.997 14.325 1.00 75.75 116 PRO A O 1
ATOM 913 N N . LEU A 1 117 ? 9.945 7.590 12.576 1.00 71.88 117 LEU A N 1
ATOM 914 C CA . LEU A 1 117 ? 11.093 6.820 13.050 1.00 71.88 117 LEU A CA 1
ATOM 915 C C . LEU A 1 117 ? 12.277 7.067 12.108 1.00 71.88 117 LEU A C 1
ATOM 917 O O . LEU A 1 117 ? 12.098 7.504 10.973 1.00 71.88 117 LEU A O 1
ATOM 921 N N . ALA A 1 118 ? 13.493 6.728 12.539 1.00 62.25 118 ALA A N 1
ATOM 922 C CA . ALA A 1 118 ? 14.704 6.893 11.724 1.00 62.25 118 ALA A CA 1
ATOM 923 C C . ALA A 1 118 ? 14.691 6.106 10.387 1.00 62.25 118 ALA A C 1
ATOM 925 O O . ALA A 1 118 ? 15.553 6.330 9.541 1.00 62.25 118 ALA A O 1
ATOM 926 N N . SER A 1 119 ? 13.726 5.200 10.196 1.00 65.56 119 SER A N 1
ATOM 927 C CA . SER A 1 119 ? 13.590 4.297 9.043 1.00 65.56 119 SER A CA 1
ATOM 928 C C . SER A 1 119 ? 12.485 4.699 8.049 1.00 65.56 119 SER A C 1
ATOM 930 O O . SER A 1 119 ? 12.169 3.921 7.140 1.00 65.56 119 SER A O 1
ATOM 932 N N . ASP A 1 120 ? 11.875 5.879 8.214 1.00 76.69 120 ASP A N 1
ATOM 933 C CA . ASP A 1 120 ? 10.825 6.368 7.313 1.00 76.69 120 ASP A CA 1
ATOM 934 C C . ASP A 1 120 ? 11.407 6.694 5.927 1.00 76.69 120 ASP A C 1
ATOM 936 O O . ASP A 1 120 ? 12.170 7.641 5.735 1.00 76.69 120 ASP A O 1
ATOM 940 N N . THR A 1 121 ? 11.112 5.830 4.963 1.00 85.56 121 THR A N 1
ATOM 941 C CA . THR A 1 121 ? 11.688 5.829 3.610 1.00 85.56 121 THR A CA 1
ATOM 942 C C . THR A 1 121 ? 10.613 5.758 2.528 1.00 85.56 121 THR A C 1
ATOM 944 O O . THR A 1 121 ? 10.916 5.947 1.347 1.00 85.56 121 THR A O 1
ATOM 947 N N . LEU A 1 122 ? 9.355 5.501 2.900 1.00 87.88 122 LEU A N 1
ATOM 948 C CA . LEU A 1 122 ? 8.229 5.427 1.981 1.00 87.88 122 LEU A CA 1
ATOM 949 C C . LEU A 1 122 ? 7.547 6.796 1.892 1.00 87.88 122 LEU A C 1
ATOM 951 O O . LEU A 1 122 ? 6.714 7.135 2.716 1.00 87.88 122 LEU A O 1
ATOM 955 N N . GLY A 1 123 ? 7.871 7.583 0.866 1.00 87.44 123 GLY A N 1
ATOM 956 C CA . GLY A 1 123 ? 7.270 8.914 0.697 1.00 87.44 123 GLY A CA 1
ATOM 957 C C . GLY A 1 123 ? 5.878 8.917 0.053 1.00 87.44 123 GLY A C 1
ATOM 958 O O . GLY A 1 123 ? 5.103 9.849 0.260 1.00 87.44 123 GLY A O 1
ATOM 959 N N . THR A 1 124 ? 5.552 7.901 -0.749 1.00 91.69 124 THR A N 1
ATOM 960 C CA . THR A 1 124 ? 4.346 7.872 -1.592 1.00 91.69 124 THR A CA 1
ATOM 961 C C . THR A 1 124 ? 3.793 6.456 -1.762 1.00 91.69 124 THR A C 1
ATOM 963 O O . THR A 1 124 ? 4.517 5.469 -1.609 1.00 91.69 124 THR A O 1
ATOM 966 N N . LEU A 1 125 ? 2.504 6.349 -2.102 1.00 91.50 125 LEU A N 1
ATOM 967 C CA . LEU A 1 125 ? 1.848 5.076 -2.416 1.00 91.50 125 LEU A CA 1
ATOM 968 C C . LEU A 1 125 ? 1.699 4.904 -3.931 1.00 91.50 125 LEU A C 1
ATOM 970 O O . LEU A 1 125 ? 0.965 5.646 -4.580 1.00 91.50 125 LEU A O 1
ATOM 974 N N . ILE A 1 126 ? 2.377 3.903 -4.481 1.00 89.88 126 ILE A N 1
ATOM 975 C CA . ILE A 1 126 ? 2.331 3.533 -5.894 1.00 89.88 126 ILE A CA 1
ATOM 976 C C . ILE A 1 126 ? 1.242 2.484 -6.148 1.00 89.88 126 ILE A C 1
ATOM 978 O O . ILE A 1 126 ? 0.966 1.623 -5.312 1.00 89.88 126 ILE A O 1
ATOM 982 N N . GLY A 1 127 ? 0.633 2.545 -7.329 1.00 88.19 127 GLY A N 1
ATOM 983 C CA . GLY A 1 127 ? -0.360 1.561 -7.758 1.00 88.19 127 GLY A CA 1
ATOM 984 C C . GLY A 1 127 ? 0.267 0.224 -8.166 1.00 88.19 127 GLY A C 1
ATOM 985 O O . GLY A 1 127 ? 1.466 0.119 -8.428 1.00 88.19 127 GLY A O 1
ATOM 986 N N . ASN A 1 128 ? -0.570 -0.808 -8.248 1.00 86.12 128 ASN A N 1
ATOM 987 C CA . ASN A 1 128 ? -0.215 -2.196 -8.557 1.00 86.12 128 ASN A CA 1
ATOM 988 C C . ASN A 1 128 ? 0.867 -2.788 -7.640 1.00 86.12 128 ASN A C 1
ATOM 990 O O . ASN A 1 128 ? 1.659 -3.641 -8.054 1.00 86.12 128 ASN A O 1
ATOM 994 N N . ALA A 1 129 ? 0.879 -2.355 -6.380 1.00 87.00 129 ALA A N 1
ATOM 995 C CA . ALA A 1 129 ? 1.821 -2.797 -5.362 1.00 87.00 129 ALA A CA 1
ATOM 996 C C . ALA A 1 129 ? 1.104 -3.397 -4.145 1.00 87.00 129 ALA A C 1
ATOM 998 O O . ALA A 1 129 ? -0.023 -3.029 -3.804 1.00 87.00 129 ALA A O 1
ATOM 999 N N . ALA A 1 130 ? 1.783 -4.351 -3.504 1.00 89.00 130 ALA A N 1
ATOM 1000 C CA . ALA A 1 130 ? 1.354 -4.952 -2.251 1.00 89.00 130 ALA A CA 1
ATOM 1001 C C . ALA A 1 130 ? 2.024 -4.242 -1.071 1.00 89.00 130 ALA A C 1
ATOM 1003 O O . ALA A 1 130 ? 3.243 -4.066 -1.057 1.00 89.00 130 ALA A O 1
ATOM 1004 N N . TYR A 1 131 ? 1.215 -3.888 -0.083 1.00 90.81 131 TYR A N 1
ATOM 1005 C CA . TYR A 1 131 ? 1.606 -3.200 1.136 1.00 90.81 131 TYR A CA 1
ATOM 1006 C C . TYR A 1 131 ? 1.218 -4.023 2.359 1.00 90.81 131 TYR A C 1
ATOM 1008 O O . TYR A 1 131 ? 0.212 -4.736 2.346 1.00 90.81 131 TYR A O 1
ATOM 1016 N N . LEU A 1 132 ? 1.982 -3.874 3.435 1.00 91.56 132 LEU A N 1
ATOM 1017 C CA . LEU A 1 132 ? 1.544 -4.238 4.776 1.00 91.56 132 LEU A CA 1
ATOM 1018 C C . LEU A 1 132 ? 1.070 -2.973 5.479 1.00 91.56 132 LEU A C 1
ATOM 1020 O O . LEU A 1 132 ? 1.803 -1.991 5.553 1.00 91.56 132 LEU A O 1
ATOM 1024 N N . VAL A 1 133 ? -0.163 -2.995 5.967 1.00 92.81 133 VAL A N 1
ATOM 1025 C CA . VAL A 1 133 ? -0.813 -1.848 6.600 1.00 92.81 133 VAL A CA 1
ATOM 1026 C C . VAL A 1 133 ? -1.231 -2.245 8.004 1.00 92.81 133 VAL A C 1
ATOM 1028 O O . VAL A 1 133 ? -1.985 -3.210 8.176 1.00 92.81 133 VAL A O 1
ATOM 1031 N N . ARG A 1 134 ? -0.759 -1.504 9.008 1.00 92.00 134 ARG A N 1
ATOM 1032 C CA . ARG A 1 134 ? -1.148 -1.720 10.400 1.00 92.00 134 ARG A CA 1
ATOM 1033 C C . ARG A 1 134 ? -2.286 -0.791 10.794 1.00 92.00 134 ARG A C 1
ATOM 1035 O O . ARG A 1 134 ? -2.111 0.425 10.855 1.00 92.00 134 ARG A O 1
ATOM 1042 N N . ASN A 1 135 ? -3.427 -1.387 11.117 1.00 93.94 135 ASN A N 1
ATOM 1043 C CA . ASN A 1 135 ? -4.538 -0.726 11.789 1.00 93.94 135 ASN A CA 1
ATOM 1044 C C . ASN A 1 135 ? -4.379 -0.935 13.301 1.00 93.94 135 ASN A C 1
ATO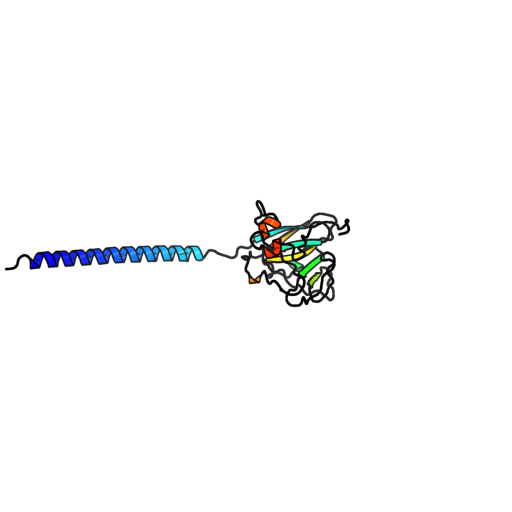M 1046 O O . ASN A 1 135 ? -4.464 -2.067 13.777 1.00 93.94 135 ASN A O 1
ATOM 1050 N N . SER A 1 136 ? -4.131 0.137 14.050 1.00 90.50 136 SER A N 1
ATOM 1051 C CA . SER A 1 136 ? -3.984 0.063 15.509 1.00 90.50 136 SER A CA 1
ATOM 1052 C C . SER A 1 136 ? -5.298 0.165 16.271 1.00 90.50 136 SER A C 1
ATOM 1054 O O . SER A 1 136 ? -5.317 -0.028 17.487 1.00 90.50 136 SER A O 1
ATOM 1056 N N . SER A 1 137 ? -6.413 0.429 15.586 1.00 88.81 137 SER A N 1
ATOM 1057 C CA . SER A 1 137 ? -7.716 0.345 16.232 1.00 88.81 137 SER A CA 1
ATOM 1058 C C . SER A 1 137 ? -8.073 -1.108 16.544 1.00 88.81 137 SER A C 1
ATOM 1060 O O . SER A 1 137 ? -7.726 -2.035 15.813 1.00 88.81 137 SER A O 1
ATOM 1062 N N . GLY A 1 138 ? -8.817 -1.310 17.632 1.00 88.62 138 GLY A N 1
ATOM 1063 C CA . GLY A 1 138 ? -9.384 -2.615 17.979 1.00 88.62 138 GLY A CA 1
ATOM 1064 C C . GLY A 1 138 ? -10.586 -3.024 17.119 1.00 88.62 138 GLY A C 1
ATOM 1065 O O . GLY A 1 138 ? -11.207 -4.041 17.410 1.00 88.62 138 GLY A O 1
ATOM 1066 N N . LEU A 1 139 ? -10.939 -2.240 16.093 1.00 91.69 139 LEU A N 1
ATOM 1067 C CA . LEU A 1 139 ? -12.106 -2.447 15.236 1.00 91.69 139 LEU A CA 1
ATOM 1068 C C . LEU A 1 139 ? -11.710 -2.456 13.756 1.00 91.69 139 LEU A C 1
ATOM 1070 O O . LEU A 1 139 ? -10.615 -2.044 13.370 1.00 91.69 139 LEU A O 1
ATOM 1074 N N . ASP A 1 140 ? -12.627 -2.924 12.917 1.00 92.81 140 ASP A N 1
ATOM 1075 C CA . ASP A 1 140 ? -12.477 -2.819 11.471 1.00 92.81 140 ASP A CA 1
ATOM 1076 C C . ASP A 1 140 ? -12.515 -1.348 11.031 1.00 92.81 140 ASP A C 1
ATOM 1078 O O . ASP A 1 140 ? -13.326 -0.560 11.521 1.00 92.81 140 ASP A O 1
ATOM 1082 N N . TYR A 1 141 ? -11.668 -0.986 10.070 1.00 94.12 141 TYR A N 1
ATOM 1083 C CA . TYR A 1 141 ? -11.586 0.367 9.527 1.00 94.12 141 TYR A CA 1
ATOM 1084 C C . TYR A 1 141 ? -11.683 0.366 8.000 1.00 94.12 141 TYR A C 1
ATOM 1086 O O . TYR A 1 141 ? -10.958 -0.365 7.329 1.00 94.12 141 TYR A O 1
ATOM 1094 N N . GLU A 1 142 ? -12.559 1.198 7.432 1.00 95.12 142 GLU A N 1
ATOM 1095 C CA . GLU A 1 142 ? -12.652 1.378 5.980 1.00 95.12 142 GLU A CA 1
ATOM 1096 C C . GLU A 1 142 ? -11.659 2.453 5.514 1.00 95.12 142 GLU A C 1
ATOM 1098 O O . GLU A 1 142 ? -11.883 3.653 5.680 1.00 95.12 142 GLU A O 1
ATOM 1103 N N . TRP A 1 143 ? -10.567 2.021 4.889 1.00 95.19 143 TRP A N 1
ATOM 1104 C CA . TRP A 1 143 ? -9.578 2.906 4.291 1.00 95.19 143 TRP A CA 1
ATOM 1105 C C . TRP A 1 143 ? -9.925 3.203 2.830 1.00 95.19 143 TRP A C 1
ATOM 1107 O O . TRP A 1 143 ? -10.055 2.291 2.013 1.00 95.19 143 TRP A O 1
ATOM 1117 N N . LYS A 1 144 ? -10.073 4.490 2.494 1.00 94.88 144 LYS A N 1
ATOM 1118 C CA . LYS A 1 144 ? -10.399 4.963 1.142 1.00 94.88 144 LYS A CA 1
ATOM 1119 C C . LYS A 1 144 ? -9.194 5.644 0.520 1.00 94.88 144 LYS A C 1
ATOM 1121 O O . LYS A 1 144 ? -8.810 6.728 0.951 1.00 94.88 144 LYS A O 1
ATOM 1126 N N . VAL A 1 145 ? -8.640 5.042 -0.526 1.00 94.00 145 VAL A N 1
ATOM 1127 C CA . VAL A 1 145 ? -7.496 5.597 -1.259 1.00 94.00 145 VAL A CA 1
ATOM 1128 C C . VAL A 1 145 ? -7.961 6.089 -2.616 1.00 94.00 145 VAL A C 1
ATOM 1130 O O . VAL A 1 145 ? -8.508 5.323 -3.406 1.00 94.00 145 VAL A O 1
ATOM 1133 N N . LYS A 1 146 ? -7.752 7.375 -2.899 1.00 93.06 146 LYS A N 1
ATOM 1134 C CA . LYS A 1 146 ? -8.024 7.963 -4.213 1.00 93.06 146 LYS A CA 1
ATOM 1135 C C . LYS A 1 146 ? -6.746 7.968 -5.042 1.00 93.06 146 LYS A C 1
ATOM 1137 O O . LYS A 1 146 ? -5.708 8.419 -4.572 1.00 93.06 146 LYS A O 1
ATOM 1142 N N . GLY A 1 147 ? -6.833 7.512 -6.284 1.00 91.62 147 GLY A N 1
ATOM 1143 C CA . GLY A 1 147 ? -5.691 7.480 -7.185 1.00 91.62 147 GLY A CA 1
ATOM 1144 C C . GLY A 1 147 ? -6.081 7.265 -8.638 1.00 91.62 147 GLY A C 1
ATOM 1145 O O . GLY A 1 147 ? -7.264 7.216 -8.985 1.00 91.62 147 GLY A O 1
ATOM 1146 N N . LYS A 1 148 ? -5.072 7.171 -9.500 1.00 90.06 148 LYS A N 1
ATOM 1147 C CA . LYS A 1 148 ? -5.265 6.854 -10.918 1.00 90.06 148 LYS A CA 1
ATOM 1148 C C . LYS A 1 148 ? -5.177 5.340 -11.106 1.00 90.06 148 LYS A C 1
ATOM 1150 O O . LYS A 1 148 ? -4.176 4.766 -10.687 1.00 90.06 148 LYS A O 1
ATOM 1155 N N . PRO A 1 149 ? -6.166 4.671 -11.711 1.00 87.12 149 PRO A N 1
ATOM 1156 C CA . PRO A 1 149 ? -6.061 3.249 -11.993 1.00 87.12 149 PRO A CA 1
ATOM 1157 C C . PRO A 1 149 ? -4.902 3.016 -12.964 1.00 87.12 149 PRO A C 1
ATOM 1159 O O . PRO A 1 149 ? -4.800 3.687 -13.994 1.00 87.12 149 PRO A O 1
ATOM 1162 N N . LEU A 1 150 ? -4.020 2.078 -12.626 1.00 80.75 150 LEU A N 1
ATOM 1163 C CA . LEU A 1 150 ? -2.925 1.672 -13.498 1.00 80.75 150 LEU A CA 1
ATOM 1164 C C . LEU A 1 150 ? -3.242 0.306 -14.106 1.00 80.75 150 LEU A C 1
ATOM 1166 O O . LEU A 1 150 ? -3.570 -0.620 -13.360 1.00 80.75 150 LEU A O 1
ATOM 1170 N N . PRO A 1 151 ? -3.100 0.121 -15.432 1.00 76.38 151 PRO A N 1
ATOM 1171 C CA . PRO A 1 151 ? -3.187 -1.213 -16.000 1.00 76.38 151 PRO A CA 1
ATOM 1172 C C . PRO A 1 151 ? -2.088 -2.093 -15.382 1.00 76.38 151 PRO A C 1
ATOM 1174 O O . PRO A 1 151 ? -0.979 -1.599 -15.139 1.00 76.38 151 PRO A O 1
ATOM 1177 N N . PRO A 1 152 ? -2.361 -3.382 -15.120 1.00 66.81 152 PRO A N 1
ATOM 1178 C CA . PRO A 1 152 ? -1.348 -4.298 -14.618 1.00 66.81 152 PRO A CA 1
ATOM 1179 C C . PRO A 1 152 ? -0.239 -4.421 -15.668 1.00 66.81 152 PRO A C 1
ATOM 1181 O O . PRO A 1 152 ? -0.402 -5.069 -16.700 1.00 66.81 152 PRO A O 1
ATOM 1184 N N . THR A 1 153 ? 0.889 -3.752 -15.434 1.00 63.50 153 THR A N 1
ATOM 1185 C CA . THR A 1 153 ? 2.065 -3.842 -16.301 1.00 63.50 153 THR A CA 1
ATOM 1186 C C . THR A 1 153 ? 3.056 -4.828 -15.707 1.00 63.50 153 THR A C 1
ATOM 1188 O O . THR A 1 153 ? 3.225 -4.912 -14.492 1.00 63.50 153 THR A O 1
ATOM 1191 N N . VAL A 1 154 ? 3.764 -5.554 -16.570 1.00 52.50 154 VAL A N 1
ATOM 1192 C CA . VAL A 1 154 ? 4.844 -6.473 -16.170 1.00 52.50 154 VAL A CA 1
ATOM 1193 C C . VAL A 1 154 ? 5.928 -5.789 -15.322 1.00 52.50 154 VAL A C 1
ATOM 1195 O O . VAL A 1 154 ? 6.544 -6.443 -14.488 1.00 52.50 154 VAL A O 1
ATOM 1198 N N . ALA A 1 155 ? 6.105 -4.468 -15.453 1.00 48.16 155 ALA A N 1
ATOM 1199 C CA . ALA A 1 155 ? 7.032 -3.683 -14.637 1.00 48.16 155 ALA A CA 1
ATOM 1200 C C . ALA A 1 155 ? 6.608 -3.572 -13.156 1.00 48.16 155 ALA A C 1
ATOM 1202 O O . ALA A 1 155 ? 7.465 -3.559 -12.274 1.00 48.16 155 ALA A O 1
ATOM 1203 N N . SER A 1 156 ? 5.302 -3.559 -12.854 1.00 56.56 156 SER A N 1
ATOM 1204 C CA . SER A 1 156 ? 4.782 -3.555 -11.474 1.00 56.56 156 SER A CA 1
ATOM 1205 C C . SER A 1 156 ? 5.013 -4.894 -10.753 1.00 56.56 156 SER A C 1
ATOM 1207 O O . SER A 1 156 ? 5.003 -4.967 -9.520 1.00 56.56 156 SER A O 1
ATOM 1209 N N . TYR A 1 157 ? 5.298 -5.955 -11.510 1.00 61.69 157 TYR A N 1
ATOM 1210 C CA . TYR A 1 157 ? 5.603 -7.298 -11.027 1.00 61.69 157 TYR A CA 1
ATOM 1211 C C . TYR A 1 157 ? 7.085 -7.621 -11.245 1.00 61.69 157 TYR A C 1
ATOM 1213 O O . TYR A 1 157 ? 7.418 -8.619 -11.866 1.00 61.69 157 TYR A O 1
ATOM 1221 N N . GLY A 1 158 ? 8.008 -6.788 -10.760 1.00 63.47 158 GLY A N 1
ATOM 1222 C CA . GLY A 1 158 ? 9.414 -7.190 -10.667 1.00 63.47 158 GLY A CA 1
ATOM 1223 C C . GLY A 1 158 ? 9.553 -8.376 -9.709 1.00 63.47 158 GLY A C 1
ATOM 1224 O O . GLY A 1 158 ? 9.363 -8.194 -8.507 1.00 63.47 158 GLY A O 1
ATOM 1225 N N . TRP A 1 159 ? 9.821 -9.570 -10.238 1.00 64.88 159 TRP A N 1
ATOM 1226 C CA . TRP A 1 159 ? 10.198 -10.754 -9.462 1.00 64.88 159 TRP A CA 1
ATOM 1227 C C . TRP A 1 159 ? 11.715 -10.775 -9.333 1.00 64.88 159 TRP A C 1
ATOM 1229 O O . TRP A 1 159 ? 12.419 -10.643 -10.337 1.00 64.88 159 TRP A O 1
ATOM 1239 N N . THR A 1 160 ? 12.233 -10.994 -8.130 1.00 64.94 160 THR A N 1
ATOM 1240 C CA . THR A 1 160 ? 13.641 -11.355 -7.968 1.00 64.94 160 THR A CA 1
ATOM 1241 C C . THR A 1 160 ? 13.759 -12.876 -7.957 1.00 64.94 160 THR A C 1
ATOM 1243 O O . THR A 1 160 ? 13.016 -13.571 -7.267 1.00 64.94 160 THR A O 1
ATOM 1246 N N . SER A 1 161 ? 14.712 -13.421 -8.717 1.00 63.28 161 SER A N 1
ATOM 1247 C CA . SER A 1 161 ? 15.079 -14.848 -8.648 1.00 63.28 161 SER A CA 1
ATOM 1248 C C . SER A 1 161 ? 15.897 -15.195 -7.397 1.00 63.28 161 SER A C 1
ATOM 1250 O O . SER A 1 161 ? 16.256 -16.353 -7.195 1.00 63.28 161 SER A O 1
ATOM 1252 N N . ARG A 1 162 ? 16.202 -14.182 -6.583 1.00 60.06 162 ARG A N 1
ATOM 1253 C CA . ARG A 1 162 ? 17.012 -14.221 -5.369 1.00 60.06 162 ARG A CA 1
ATOM 1254 C C . ARG A 1 162 ? 16.180 -13.679 -4.206 1.00 60.06 162 ARG A C 1
ATOM 1256 O O . ARG A 1 162 ? 15.597 -12.602 -4.331 1.00 60.06 162 ARG A O 1
ATOM 1263 N N . GLY A 1 163 ? 16.106 -14.431 -3.112 1.00 66.81 163 GLY A N 1
ATOM 1264 C CA . GLY A 1 163 ? 15.443 -14.037 -1.870 1.00 66.81 163 GLY A CA 1
ATOM 1265 C C . GLY A 1 163 ? 13.914 -14.171 -1.829 1.00 66.81 163 GLY A C 1
ATOM 1266 O O . GLY A 1 163 ? 13.290 -14.946 -2.556 1.00 66.81 163 GLY A O 1
ATOM 1267 N N . VAL A 1 164 ? 13.318 -13.430 -0.892 1.00 71.94 164 VAL A N 1
ATOM 1268 C CA . VAL A 1 164 ? 11.874 -13.402 -0.617 1.00 71.94 164 VAL A CA 1
ATOM 1269 C C . VAL A 1 164 ? 11.199 -12.326 -1.469 1.00 71.94 164 VAL A C 1
ATOM 1271 O O . VAL A 1 164 ? 11.756 -11.258 -1.701 1.00 71.94 164 VAL A O 1
ATOM 1274 N N . ASN A 1 165 ? 9.974 -12.600 -1.917 1.00 74.38 165 ASN A N 1
ATOM 1275 C CA . ASN A 1 165 ? 9.158 -11.660 -2.677 1.00 74.38 165 ASN A CA 1
ATOM 1276 C C . ASN A 1 165 ? 7.812 -11.460 -1.964 1.00 74.38 165 ASN A C 1
ATOM 1278 O O . ASN A 1 165 ? 7.107 -12.437 -1.711 1.00 74.38 165 ASN A O 1
ATOM 1282 N N . LEU A 1 166 ? 7.427 -10.209 -1.692 1.00 78.56 166 LEU A N 1
ATOM 1283 C CA . LEU A 1 166 ? 6.041 -9.857 -1.374 1.00 78.56 166 LEU A CA 1
ATOM 1284 C C . LEU A 1 166 ? 5.389 -9.256 -2.623 1.00 78.56 166 LEU A C 1
ATOM 1286 O O . LEU A 1 166 ? 5.711 -8.140 -3.032 1.00 78.56 166 LEU A O 1
ATOM 1290 N N . ILE A 1 167 ? 4.488 -10.017 -3.242 1.00 78.19 167 ILE A N 1
ATOM 1291 C CA . ILE A 1 167 ? 3.799 -9.647 -4.481 1.00 78.19 167 ILE A CA 1
ATOM 1292 C C . ILE A 1 167 ? 2.303 -9.877 -4.280 1.00 78.19 167 ILE A C 1
ATOM 1294 O O . ILE A 1 167 ? 1.893 -10.867 -3.677 1.00 78.19 167 ILE A O 1
ATOM 1298 N N . GLY A 1 168 ? 1.491 -8.959 -4.794 1.00 79.81 168 GLY A N 1
ATOM 1299 C CA . GLY A 1 168 ? 0.049 -9.142 -4.910 1.00 79.81 168 GLY A CA 1
ATOM 1300 C C . GLY A 1 168 ? -0.357 -9.224 -6.373 1.00 79.81 168 GLY A C 1
ATOM 1301 O O . GLY A 1 168 ? 0.369 -8.760 -7.251 1.00 79.81 168 GLY A O 1
ATOM 1302 N N . PHE A 1 169 ? -1.516 -9.820 -6.621 1.00 79.06 169 PHE A N 1
ATOM 1303 C CA . PHE A 1 169 ? -2.080 -9.985 -7.953 1.00 79.06 169 PHE A CA 1
ATOM 1304 C C . PHE A 1 169 ? -3.489 -9.405 -7.976 1.00 79.06 169 PHE A C 1
ATOM 1306 O O . PHE A 1 169 ? -4.260 -9.611 -7.036 1.00 79.06 169 PHE A O 1
ATOM 1313 N N . SER A 1 170 ? -3.833 -8.710 -9.057 1.00 79.50 170 SER A N 1
ATOM 1314 C CA . SER A 1 170 ? -5.209 -8.281 -9.289 1.00 79.50 170 SER A CA 1
ATOM 1315 C C . SER A 1 170 ? -6.081 -9.493 -9.585 1.00 79.50 170 SER A C 1
ATOM 1317 O O . SER A 1 170 ? -5.759 -10.309 -10.447 1.00 79.50 170 SER A O 1
ATOM 1319 N N . THR A 1 171 ? -7.200 -9.592 -8.877 1.00 81.81 171 THR A N 1
ATOM 1320 C CA . THR A 1 171 ? -8.243 -10.589 -9.128 1.00 81.81 171 THR A CA 1
ATOM 1321 C C . THR A 1 171 ? -9.561 -9.864 -9.391 1.00 81.81 171 THR A C 1
ATOM 1323 O O . THR A 1 171 ? -9.740 -8.747 -8.897 1.00 81.81 171 THR A O 1
ATOM 1326 N N . PRO A 1 172 ? -10.463 -10.436 -10.207 1.00 83.00 172 PRO A N 1
ATOM 1327 C CA . PRO A 1 172 ? -11.786 -9.858 -10.392 1.00 83.00 172 PRO A CA 1
ATOM 1328 C C . PRO A 1 172 ? -12.532 -9.824 -9.054 1.00 83.00 172 PRO A C 1
ATOM 1330 O O . PRO A 1 172 ? -12.469 -10.775 -8.279 1.00 83.00 172 PRO A O 1
ATOM 1333 N N . GLU A 1 173 ? -13.246 -8.727 -8.795 1.00 79.38 173 GLU A N 1
ATOM 1334 C CA . GLU A 1 173 ? -14.035 -8.547 -7.567 1.00 79.38 173 GLU A CA 1
ATOM 1335 C C . GLU A 1 173 ? -15.153 -9.594 -7.459 1.00 79.38 173 GLU A C 1
ATOM 1337 O O . GLU A 1 173 ? -15.378 -10.182 -6.402 1.00 79.38 173 GLU A O 1
ATOM 1342 N N . ASN A 1 174 ? -15.807 -9.878 -8.586 1.00 82.19 174 ASN A N 1
ATOM 1343 C CA . ASN A 1 174 ? -16.843 -10.895 -8.676 1.00 82.19 174 ASN A CA 1
ATOM 1344 C C . ASN A 1 174 ? -16.215 -12.246 -9.015 1.00 82.19 174 ASN A C 1
ATOM 1346 O O . ASN A 1 174 ? -15.624 -12.404 -10.083 1.00 82.19 174 ASN A O 1
ATOM 1350 N N . ASN A 1 175 ? -16.404 -13.218 -8.121 1.00 83.50 175 ASN A N 1
ATOM 1351 C CA . ASN A 1 175 ? -15.897 -14.583 -8.255 1.00 83.50 175 ASN A CA 1
ATOM 1352 C C . ASN A 1 175 ? -14.366 -14.645 -8.472 1.00 83.50 175 ASN A C 1
ATOM 1354 O O . ASN A 1 175 ? -13.912 -15.101 -9.527 1.00 83.50 175 ASN A O 1
ATOM 1358 N N . PRO A 1 176 ? -13.556 -14.170 -7.502 1.00 83.69 176 PRO A N 1
ATOM 1359 C CA . PRO A 1 176 ? -12.105 -14.256 -7.607 1.00 83.69 176 PRO A CA 1
ATOM 1360 C C . PRO A 1 176 ? -11.672 -15.729 -7.704 1.00 83.69 176 PRO A C 1
ATOM 1362 O O . PRO A 1 176 ? -12.184 -16.559 -6.945 1.00 83.69 176 PRO A O 1
ATOM 1365 N N . PRO A 1 177 ? -10.723 -16.074 -8.597 1.00 85.50 177 PRO A N 1
ATOM 1366 C CA . PRO A 1 177 ? -10.226 -17.438 -8.706 1.00 85.50 177 PRO A CA 1
ATOM 1367 C C . PRO A 1 177 ? -9.600 -17.871 -7.382 1.00 85.50 177 PRO A C 1
ATOM 1369 O O . PRO A 1 177 ? -8.987 -17.071 -6.662 1.00 85.50 177 PRO A O 1
ATOM 1372 N N . THR A 1 178 ? -9.708 -19.158 -7.063 1.00 83.88 178 THR A N 1
ATOM 1373 C CA . THR A 1 178 ? -8.945 -19.701 -5.942 1.00 83.88 178 THR A CA 1
ATOM 1374 C C . THR A 1 178 ? -7.449 -19.548 -6.215 1.00 83.88 178 THR A C 1
ATOM 1376 O O . THR A 1 178 ? -7.001 -19.464 -7.357 1.00 83.88 178 THR A O 1
ATOM 1379 N N . PHE A 1 179 ? -6.638 -19.539 -5.156 1.00 78.31 179 PHE A N 1
ATOM 1380 C CA . PHE A 1 179 ? -5.183 -19.435 -5.296 1.00 78.31 179 PHE A CA 1
ATOM 1381 C C . PHE A 1 179 ? -4.604 -20.511 -6.235 1.00 78.31 179 PHE A C 1
ATOM 1383 O O . PHE A 1 179 ? -3.728 -20.220 -7.045 1.00 78.31 179 PHE A O 1
ATOM 1390 N N . SER A 1 180 ? -5.133 -21.737 -6.150 1.00 79.12 180 SER A N 1
ATOM 1391 C CA . SER A 1 180 ? -4.723 -22.853 -7.007 1.00 79.12 180 SER A CA 1
ATOM 1392 C C . SER A 1 180 ? -5.116 -22.622 -8.469 1.00 79.12 180 SER A C 1
ATOM 1394 O O . SER A 1 180 ? -4.291 -22.785 -9.364 1.00 79.12 180 SER A O 1
ATOM 1396 N N . GLU A 1 181 ? -6.349 -22.171 -8.723 1.00 84.44 181 GLU A N 1
ATOM 1397 C CA . GLU A 1 181 ? -6.824 -21.868 -10.079 1.00 84.44 181 GLU A CA 1
ATOM 1398 C C . GLU A 1 181 ? -6.048 -20.711 -10.709 1.00 84.44 181 GLU A C 1
ATOM 1400 O O . GLU A 1 181 ? -5.649 -20.807 -11.869 1.00 84.44 181 GLU A O 1
ATOM 1405 N N . PHE A 1 182 ? -5.764 -19.658 -9.936 1.00 82.69 182 PHE A N 1
ATOM 1406 C CA . PHE A 1 182 ? -4.989 -18.504 -10.392 1.00 82.69 182 PHE A CA 1
ATOM 1407 C C . PHE A 1 182 ? -3.575 -18.899 -10.845 1.00 82.69 182 PHE A C 1
ATOM 1409 O O . PHE A 1 182 ? -3.082 -18.395 -11.852 1.00 82.69 182 PHE A O 1
ATOM 1416 N N . LEU A 1 183 ? -2.927 -19.824 -10.129 1.00 81.88 183 LEU A N 1
ATOM 1417 C CA . LEU A 1 183 ? -1.574 -20.295 -10.446 1.00 81.88 183 LEU A CA 1
ATOM 1418 C C . LEU A 1 183 ? -1.534 -21.518 -11.370 1.00 81.88 183 LEU A C 1
ATOM 1420 O O . LEU A 1 183 ? -0.446 -21.917 -11.787 1.00 81.88 183 LEU A O 1
ATOM 1424 N N . SER A 1 184 ? -2.684 -22.091 -11.734 1.00 83.06 184 SER A N 1
ATOM 1425 C CA . SER A 1 184 ? -2.763 -23.277 -12.596 1.00 83.06 184 SER A CA 1
ATOM 1426 C C . SER A 1 184 ? -2.025 -23.153 -13.942 1.00 83.06 184 SER A C 1
ATOM 1428 O O . SER A 1 184 ? -1.425 -24.151 -14.356 1.00 83.06 184 SER A O 1
ATOM 1430 N N . PRO A 1 185 ? -1.938 -21.973 -14.603 1.00 84.25 185 PRO A N 1
ATOM 1431 C CA . PRO A 1 185 ? -1.159 -21.838 -15.836 1.00 84.25 185 PRO A CA 1
ATOM 1432 C C . PRO A 1 185 ? 0.357 -21.986 -15.620 1.00 84.25 185 PRO A C 1
ATOM 1434 O O . PRO A 1 185 ? 1.099 -22.215 -16.574 1.00 84.25 185 PRO A O 1
ATOM 1437 N N . VAL A 1 186 ? 0.838 -21.858 -14.378 1.00 78.12 186 VAL A N 1
ATOM 1438 C CA . VAL A 1 186 ? 2.262 -21.890 -14.020 1.00 78.12 186 VAL A CA 1
ATOM 1439 C C . VAL A 1 186 ? 2.562 -23.141 -13.192 1.00 78.12 186 VAL A C 1
ATOM 1441 O O . VAL A 1 186 ? 2.774 -23.087 -11.980 1.00 78.12 186 VAL A O 1
ATOM 1444 N N . GLN A 1 187 ? 2.643 -24.293 -13.863 1.00 70.44 187 GLN A N 1
ATOM 1445 C CA . GLN A 1 187 ? 2.841 -25.603 -13.220 1.00 70.44 187 GLN A CA 1
ATOM 1446 C C . GLN A 1 187 ? 4.038 -25.673 -12.255 1.00 70.44 187 GLN A C 1
ATOM 1448 O O . GLN A 1 187 ? 3.966 -26.386 -11.260 1.00 70.44 187 GLN A O 1
ATOM 1453 N N . ARG A 1 188 ? 5.120 -24.914 -12.489 1.00 70.75 188 ARG A N 1
ATOM 1454 C CA . ARG A 1 188 ? 6.294 -24.896 -11.587 1.00 70.75 188 ARG A CA 1
ATOM 1455 C C . ARG A 1 188 ? 6.016 -24.259 -10.220 1.00 70.75 188 ARG A C 1
ATOM 1457 O O . ARG A 1 188 ? 6.726 -24.562 -9.267 1.00 70.75 188 ARG A O 1
ATOM 1464 N N . LEU A 1 189 ? 5.027 -23.368 -10.121 1.00 69.00 189 LEU A N 1
ATOM 1465 C CA . LEU A 1 189 ? 4.574 -22.817 -8.838 1.00 69.00 189 LEU A CA 1
ATOM 1466 C C . LEU A 1 189 ? 3.568 -23.758 -8.164 1.00 69.00 189 LEU A C 1
ATOM 1468 O O . LEU A 1 189 ? 3.571 -23.885 -6.945 1.00 69.00 189 LEU A O 1
ATOM 1472 N N . ALA A 1 190 ? 2.763 -24.469 -8.956 1.00 64.69 190 ALA A N 1
ATOM 1473 C CA . ALA A 1 190 ? 1.818 -25.465 -8.459 1.00 64.69 190 ALA A CA 1
ATOM 1474 C C . ALA A 1 190 ? 2.492 -26.764 -7.971 1.00 64.69 190 ALA A C 1
ATOM 1476 O O . ALA A 1 190 ? 1.932 -27.466 -7.135 1.00 64.69 190 ALA A O 1
ATOM 1477 N N . SER A 1 191 ? 3.702 -27.084 -8.448 1.00 65.00 191 SER A N 1
ATOM 1478 C CA . SER A 1 191 ? 4.403 -28.341 -8.145 1.00 65.00 191 SER A CA 1
ATOM 1479 C C . SER A 1 191 ? 5.009 -28.427 -6.735 1.00 65.00 191 SER A C 1
ATOM 1481 O O . SER A 1 191 ? 5.733 -29.376 -6.451 1.00 65.00 191 SER A O 1
ATOM 1483 N N . GLY A 1 192 ? 4.773 -27.439 -5.861 1.00 63.09 192 GLY A N 1
ATOM 1484 C CA . GLY A 1 192 ? 5.217 -27.458 -4.457 1.00 63.09 192 GLY A CA 1
ATOM 1485 C C . GLY A 1 192 ? 6.730 -27.320 -4.240 1.00 63.09 192 GLY A C 1
ATOM 1486 O O . GLY A 1 192 ? 7.203 -27.452 -3.117 1.00 63.09 192 GLY A O 1
ATOM 1487 N N . VAL A 1 193 ? 7.497 -27.035 -5.298 1.00 63.81 193 VAL A N 1
ATOM 1488 C CA . VAL A 1 193 ? 8.967 -26.897 -5.247 1.00 63.81 193 VAL A CA 1
ATOM 1489 C C . VAL A 1 193 ? 9.396 -25.645 -4.469 1.00 63.81 193 VAL A C 1
ATOM 1491 O O . VAL A 1 193 ? 10.500 -25.598 -3.931 1.00 63.81 193 VAL A O 1
ATOM 1494 N N . PHE A 1 194 ? 8.518 -24.644 -4.372 1.00 62.97 194 PHE A N 1
ATOM 1495 C CA . PHE A 1 194 ? 8.741 -23.417 -3.613 1.00 62.97 194 PHE A CA 1
ATOM 1496 C C . PHE A 1 194 ? 7.703 -23.295 -2.490 1.00 62.97 194 PHE A C 1
ATOM 1498 O O . PHE A 1 194 ? 6.516 -23.516 -2.748 1.00 62.97 194 PHE A O 1
ATOM 1505 N N . PRO A 1 195 ? 8.099 -22.911 -1.262 1.00 63.97 195 PRO A N 1
ATOM 1506 C CA . PRO A 1 195 ? 7.147 -22.661 -0.187 1.00 63.97 195 PRO A CA 1
ATOM 1507 C C . PRO A 1 195 ? 6.316 -21.409 -0.507 1.00 63.97 195 PRO A C 1
ATOM 1509 O O . PRO A 1 195 ? 6.785 -20.280 -0.370 1.00 63.97 195 PRO A O 1
ATOM 1512 N N . LEU A 1 196 ? 5.068 -21.606 -0.937 1.00 65.62 196 LEU A N 1
ATOM 1513 C CA . LEU A 1 196 ? 4.092 -20.537 -1.145 1.00 65.62 196 LEU A CA 1
ATOM 1514 C C . LEU A 1 196 ? 3.265 -20.349 0.127 1.00 65.62 196 LEU A C 1
ATOM 1516 O O . LEU A 1 196 ? 2.601 -21.276 0.589 1.00 65.62 196 LEU A O 1
ATOM 1520 N N . ARG A 1 197 ? 3.284 -19.138 0.692 1.00 67.06 197 ARG A N 1
ATOM 1521 C CA . ARG A 1 197 ? 2.483 -18.782 1.871 1.00 67.06 197 ARG A CA 1
ATOM 1522 C C . ARG A 1 197 ? 1.420 -17.755 1.505 1.00 67.06 197 ARG A C 1
ATOM 1524 O O . ARG A 1 197 ? 1.719 -16.738 0.886 1.00 67.06 197 ARG A O 1
ATOM 1531 N N . ARG A 1 198 ? 0.175 -18.018 1.909 1.00 70.94 198 ARG A N 1
ATOM 1532 C CA . ARG A 1 198 ? -0.941 -17.073 1.785 1.00 70.94 198 ARG A CA 1
ATOM 1533 C C . ARG A 1 198 ? -1.072 -16.273 3.074 1.00 70.94 198 ARG A C 1
ATOM 1535 O O . ARG A 1 198 ? -1.209 -16.857 4.143 1.00 70.94 198 ARG A O 1
ATOM 1542 N N . TRP A 1 199 ? -1.110 -14.952 2.956 1.00 65.44 199 TRP A N 1
ATOM 1543 C CA . TRP A 1 199 ? -1.405 -14.076 4.085 1.00 65.44 199 TRP A CA 1
ATOM 1544 C C . TRP A 1 199 ? -2.896 -14.122 4.461 1.00 65.44 199 TRP A C 1
ATOM 1546 O O . TRP A 1 199 ? -3.759 -14.096 3.576 1.00 65.44 199 TRP A O 1
ATOM 1556 N N . ARG A 1 200 ? -3.206 -14.150 5.766 1.00 62.38 200 ARG A N 1
ATOM 1557 C CA . ARG A 1 200 ? -4.566 -13.973 6.303 1.00 62.38 200 ARG A CA 1
ATOM 1558 C C . ARG A 1 200 ? -4.601 -12.758 7.244 1.00 62.38 200 ARG A C 1
ATOM 1560 O O . ARG A 1 200 ? -3.789 -12.710 8.161 1.00 62.38 200 ARG A O 1
ATOM 1567 N N . PRO A 1 201 ? -5.504 -11.784 7.033 1.00 54.69 201 PRO A N 1
ATOM 1568 C CA . PRO A 1 201 ? -5.676 -10.666 7.961 1.00 54.69 201 PRO A CA 1
ATOM 1569 C C . PRO A 1 201 ? -6.330 -11.120 9.279 1.00 54.69 201 PRO A C 1
ATOM 1571 O O . PRO A 1 201 ? -7.203 -11.989 9.258 1.00 54.69 201 PRO A O 1
ATOM 1574 N N . GLY A 1 202 ? -5.939 -10.510 10.405 1.00 55.75 202 GLY A N 1
ATOM 1575 C CA . GLY A 1 202 ? -6.544 -10.726 11.729 1.00 55.75 202 GLY A CA 1
ATOM 1576 C C . GLY A 1 202 ? -5.548 -10.707 12.904 1.00 55.75 202 GLY A C 1
ATOM 1577 O O . GLY A 1 202 ? -4.332 -10.716 12.680 1.00 55.75 202 GLY A O 1
ATOM 1578 N N . PRO A 1 203 ? -6.053 -10.682 14.157 1.00 48.31 203 PRO A N 1
ATOM 1579 C CA . PRO A 1 203 ? -5.229 -10.787 15.358 1.00 48.31 203 PRO A CA 1
ATOM 1580 C C . PRO A 1 203 ? -4.529 -12.152 15.410 1.00 48.31 203 PRO A C 1
ATOM 1582 O O . PRO A 1 203 ? -5.157 -13.200 15.279 1.00 48.31 203 PRO A O 1
ATOM 1585 N N . GLN A 1 204 ? -3.207 -12.123 15.568 1.00 53.56 204 GLN A N 1
ATOM 1586 C CA . GLN A 1 204 ? -2.339 -13.300 15.555 1.00 53.56 204 GLN A CA 1
ATOM 1587 C C . GLN A 1 204 ? -2.420 -14.010 16.916 1.00 53.56 204 GLN A C 1
ATOM 1589 O O . GLN A 1 204 ? -1.611 -13.746 17.802 1.00 53.56 204 GLN A O 1
ATOM 1594 N N . THR A 1 205 ? -3.429 -14.858 17.120 1.00 37.72 205 THR A N 1
ATOM 1595 C CA . THR A 1 205 ? -3.552 -15.684 18.340 1.00 37.72 205 THR A CA 1
ATOM 1596 C C . THR A 1 205 ? -3.220 -17.159 18.126 1.00 37.72 205 THR A C 1
ATOM 1598 O O . THR A 1 205 ? -3.292 -17.924 19.078 1.00 37.72 205 THR A O 1
ATOM 1601 N N . GLU A 1 206 ? -2.821 -17.569 16.922 1.00 29.98 206 GLU A N 1
ATOM 1602 C CA . GLU A 1 206 ? -2.457 -18.959 16.626 1.00 29.98 206 GLU A CA 1
ATOM 1603 C C . GLU A 1 206 ? -0.979 -19.042 16.210 1.00 29.98 206 GLU A C 1
ATOM 1605 O O . GLU A 1 206 ? -0.557 -18.272 15.340 1.00 29.98 206 GLU A O 1
ATOM 1610 N N . PRO A 1 207 ? -0.176 -19.939 16.811 1.00 31.95 207 PRO A N 1
ATOM 1611 C CA . PRO A 1 207 ? 1.175 -20.219 16.342 1.00 31.95 207 PRO A CA 1
ATOM 1612 C C . PRO A 1 207 ? 1.142 -20.973 15.000 1.00 31.95 207 PRO A C 1
ATOM 1614 O O . PRO A 1 207 ? 0.264 -21.802 14.762 1.00 31.95 207 PRO A O 1
ATOM 1617 N N . PHE A 1 208 ? 2.105 -20.638 14.135 1.00 39.22 208 PHE A N 1
ATOM 1618 C CA . PHE A 1 208 ? 2.278 -21.138 12.765 1.00 39.22 208 PHE A CA 1
ATOM 1619 C C . PHE A 1 208 ? 2.553 -22.641 12.656 1.00 39.22 208 PHE A C 1
ATOM 1621 O O . PHE A 1 208 ? 3.331 -23.165 13.486 1.00 39.22 208 PHE A O 1
#